Protein AF-A0A518LGB5-F1 (afdb_monomer)

Nearest PDB structures (foldseek):
  5z4g-assembly2_B  TM=4.290E-01  e=1.244E-01  Ramazzottius varieornatus
  1icn-assembly1_A  TM=3.833E-01  e=1.178E-01  Rattus norvegicus
  1dc9-assembly1_A  TM=3.904E-01  e=3.878E-01  Rattus norvegicus
  6z2c-assembly3_C  TM=3.913E-01  e=4.434E+00  Homo sapiens
  4mvl-assembly2_B  TM=3.735E-01  e=4.681E+00  Homo sapiens

pLDDT: mean 79.5, std 16.32, range [34.03, 96.88]

Solvent-accessible surface area (backbone atoms only — not comparable to full-atom values): 10951 Å² total; per-residue (Å²): 144,77,67,75,66,60,59,54,57,56,55,52,53,58,54,64,65,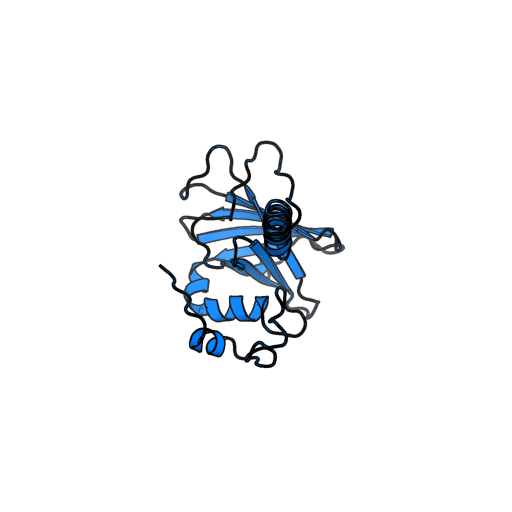59,74,61,80,71,73,80,79,77,79,65,61,92,84,41,36,76,39,82,60,44,65,95,70,67,72,34,29,40,35,39,24,16,41,82,88,64,52,77,49,25,39,32,36,43,35,57,82,54,98,51,44,32,31,41,40,39,42,43,70,84,72,56,80,67,48,72,33,53,44,47,32,28,22,71,70,80,84,56,73,84,46,66,30,39,36,40,30,54,31,86,87,73,60,30,36,37,43,31,47,31,38,60,75,80,32,37,34,40,38,40,37,37,51,67,98,53,75,58,29,30,36,49,26,26,34,78,58,29,82,83,35,60,46,53,54,50,25,62,35,42,41,73,96,78,32,78,49,68,55,56,95,84,42,95,55,66,89,50,88,61,41,69,63,50,54,80,80,43,78,81,81,84,127

Mean predicted aligned error: 9.87 Å

Foldseek 3Di:
DPPVVVVVVVVVVVVVVVPDPPDDDDDDDPQKDWDQLDAPDQQKWKWFKAAPVRHGFWIWIWGAPDPSWIKIWTGGPVPDDIDMWTKTWIDRDDDDQQDKIWIKTADPVQRKIWIWIAGNVQQKIKTWIDGPPDDIIIIIIGSVCRVVDVLVVCLQQENDPDHVDDDPPPDPCNPPNRSVVVCVPDDPPPD

Radius of gyration: 18.73 Å; Cα contacts (8 Å, |Δi|>4): 349; chains: 1; bounding box: 45×42×65 Å

Secondary structure (DSSP, 8-state):
--SHHHHHHHHHHHHHHTTS-PPPPPPPPTT-EE-TTS-S----EEEEEEETTS-EEEEEEEEEEETTEEEEEEEETTSPPPEEEEEEEEESSS--TTSEEEEEEE-TTT--EEEEEEETTTTEEEEEEE-TTS--EEEEEESTGGGG-HHHHHHHHHSSTT-SSPPPTT-TTTT---GGGHHHH------

Structure (mmCIF, N/CA/C/O backbone):
data_AF-A0A518LGB5-F1
#
_entry.id   AF-A0A518LGB5-F1
#
loop_
_atom_site.group_PDB
_atom_site.id
_atom_site.type_symbol
_atom_site.label_atom_id
_atom_site.label_alt_id
_atom_site.label_comp_id
_atom_site.label_asym_id
_atom_site.label_entity_id
_atom_site.label_seq_id
_atom_site.pdbx_PDB_ins_code
_atom_site.Cartn_x
_atom_site.Cartn_y
_atom_site.Cartn_z
_atom_site.occupancy
_atom_site.B_iso_or_equiv
_atom_site.auth_seq_id
_atom_site.auth_comp_id
_atom_site.auth_asym_id
_atom_site.auth_atom_id
_atom_site.pdbx_PDB_model_num
ATOM 1 N N . MET A 1 1 ? -10.343 26.432 -45.825 1.00 49.25 1 MET A N 1
ATOM 2 C CA . MET A 1 1 ? -10.949 26.274 -44.481 1.00 49.25 1 MET A CA 1
ATOM 3 C C . MET A 1 1 ? -10.863 24.814 -44.006 1.00 49.25 1 MET A C 1
ATOM 5 O O . MET A 1 1 ? -11.878 24.144 -43.914 1.00 49.25 1 MET A O 1
ATOM 9 N N . ARG A 1 2 ? -9.660 24.271 -43.756 1.00 52.47 2 ARG A N 1
ATOM 10 C CA . ARG A 1 2 ? -9.473 22.868 -43.298 1.00 52.47 2 ARG A CA 1
ATOM 11 C C . ARG A 1 2 ? -8.502 22.717 -42.116 1.00 52.47 2 ARG A C 1
ATOM 13 O O . ARG A 1 2 ? -8.304 21.614 -41.622 1.00 52.47 2 ARG A O 1
ATOM 20 N N . THR A 1 3 ? -7.909 23.813 -41.653 1.00 52.62 3 THR A N 1
ATOM 21 C CA . THR A 1 3 ? -6.783 23.794 -40.707 1.00 52.62 3 THR A CA 1
ATOM 22 C C . THR A 1 3 ? -7.219 23.968 -39.251 1.00 52.62 3 THR A C 1
ATOM 24 O O . THR A 1 3 ? -6.582 23.435 -38.352 1.00 52.62 3 THR A O 1
ATOM 27 N N . THR A 1 4 ? -8.348 24.634 -39.002 1.00 52.25 4 THR A N 1
ATOM 28 C CA . THR A 1 4 ? -8.839 24.949 -37.650 1.00 52.25 4 THR A CA 1
ATOM 29 C C . THR A 1 4 ? -9.472 23.765 -36.919 1.00 52.25 4 THR A C 1
ATOM 31 O O . THR A 1 4 ? -9.512 23.768 -35.697 1.00 52.25 4 THR A O 1
ATOM 34 N N . HIS A 1 5 ? -9.924 22.723 -37.623 1.00 45.66 5 HIS A N 1
ATOM 35 C CA . HIS A 1 5 ? -10.513 21.544 -36.970 1.00 45.66 5 HIS A CA 1
ATOM 36 C C . HIS A 1 5 ? -9.459 20.566 -36.431 1.00 45.66 5 HIS A C 1
ATOM 38 O O . HIS A 1 5 ? -9.725 19.871 -35.460 1.00 45.66 5 HIS A O 1
ATOM 44 N N . ARG A 1 6 ? -8.240 20.529 -36.990 1.00 46.03 6 ARG A N 1
ATOM 45 C CA . ARG A 1 6 ? -7.184 19.607 -36.522 1.00 46.03 6 ARG A CA 1
ATOM 46 C C . ARG A 1 6 ? -6.555 20.016 -35.187 1.00 46.03 6 ARG A C 1
ATOM 48 O O . ARG A 1 6 ? -6.125 19.146 -34.442 1.00 46.03 6 ARG A O 1
ATOM 55 N N . VAL A 1 7 ? -6.532 21.311 -34.869 1.00 51.06 7 VAL A N 1
ATOM 56 C CA . VAL A 1 7 ? -5.937 21.819 -33.618 1.00 51.06 7 VAL A CA 1
ATOM 57 C C . VAL A 1 7 ? -6.841 21.535 -32.411 1.00 51.06 7 VAL A C 1
ATOM 59 O O . VAL A 1 7 ? -6.348 21.227 -31.331 1.00 51.06 7 VAL A O 1
ATOM 62 N N . ILE A 1 8 ? -8.163 21.540 -32.606 1.00 50.22 8 ILE A N 1
ATOM 63 C CA . ILE A 1 8 ? -9.138 21.300 -31.530 1.00 50.22 8 ILE A CA 1
ATOM 64 C C . ILE A 1 8 ? -9.119 19.830 -31.077 1.00 50.22 8 ILE A C 1
ATOM 66 O O . ILE A 1 8 ? -9.165 19.563 -29.880 1.00 50.22 8 ILE A O 1
ATOM 70 N N . TYR A 1 9 ? -8.957 18.872 -31.998 1.00 46.16 9 TYR A N 1
ATOM 71 C CA . TYR A 1 9 ? -8.880 17.449 -31.634 1.00 46.16 9 TYR A CA 1
ATOM 72 C C . TYR A 1 9 ? -7.616 17.087 -30.840 1.00 46.16 9 TYR A C 1
ATOM 74 O O . TYR A 1 9 ? -7.687 16.239 -29.958 1.00 46.16 9 TYR A O 1
ATOM 82 N N . LEU A 1 10 ? -6.480 17.745 -31.097 1.00 47.06 10 LEU A N 1
ATOM 83 C CA . LEU A 1 10 ? -5.243 17.522 -30.336 1.00 47.06 10 LEU A CA 1
ATOM 84 C C . LEU A 1 10 ? -5.307 18.129 -28.924 1.00 47.06 10 LEU A C 1
ATOM 86 O O . LEU A 1 10 ? -4.848 17.497 -27.979 1.00 47.06 10 LEU A O 1
ATOM 90 N N . GLY A 1 11 ? -5.932 19.300 -28.757 1.00 41.94 11 GLY A N 1
ATOM 91 C CA . GLY A 1 11 ? -6.132 19.908 -27.434 1.00 41.94 11 GLY A CA 1
ATOM 92 C C . GLY A 1 11 ? -7.086 19.109 -26.537 1.00 41.94 11 GLY A C 1
ATOM 93 O O . GLY A 1 11 ? -6.818 18.934 -25.353 1.00 41.94 11 GLY A O 1
ATOM 94 N N . VAL A 1 12 ? -8.162 18.554 -27.105 1.00 47.91 12 VAL A N 1
ATOM 95 C CA . VAL A 1 12 ? -9.129 17.725 -26.361 1.00 47.91 12 VAL A CA 1
ATOM 96 C C . VAL A 1 12 ? -8.542 16.359 -25.983 1.00 47.91 12 VAL A C 1
ATOM 98 O O . VAL A 1 12 ? -8.860 15.847 -24.914 1.00 47.91 12 VAL A O 1
ATOM 101 N N . LEU A 1 13 ? -7.634 15.793 -26.788 1.00 42.25 13 LEU A N 1
ATOM 102 C CA . LEU A 1 13 ? -6.962 14.534 -26.443 1.00 42.25 13 LEU A CA 1
ATOM 103 C C . LEU A 1 13 ? -5.980 14.700 -25.270 1.00 42.25 13 LEU A C 1
ATOM 105 O O . LEU A 1 13 ? -5.893 13.817 -24.426 1.00 42.25 13 LEU A O 1
ATOM 109 N N . VAL A 1 14 ? -5.294 15.843 -25.167 1.00 48.19 14 VAL A N 1
ATOM 110 C CA . VAL A 1 14 ? -4.412 16.153 -24.024 1.00 48.19 14 VAL A CA 1
ATOM 111 C C . VAL A 1 14 ? -5.220 16.412 -22.744 1.00 48.19 14 VAL A C 1
ATOM 113 O O . VAL A 1 14 ? -4.791 16.026 -21.662 1.00 48.19 14 VAL A O 1
ATOM 116 N N . ILE A 1 15 ? -6.420 16.990 -22.858 1.00 44.97 15 ILE A N 1
ATOM 11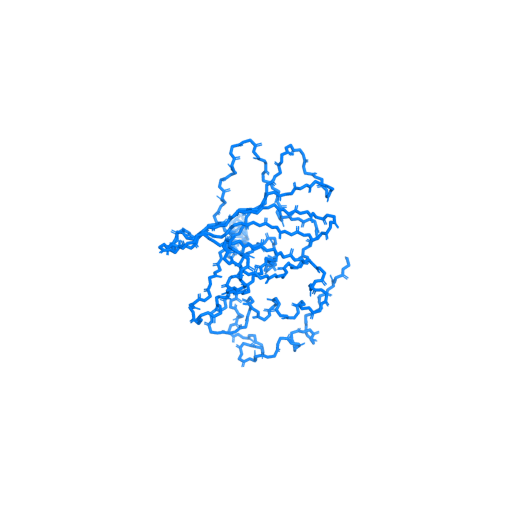7 C CA . ILE A 1 15 ? -7.298 17.264 -21.708 1.00 44.97 15 ILE A CA 1
ATOM 118 C C . ILE A 1 15 ? -8.039 16.000 -21.232 1.00 44.97 15 ILE A C 1
ATOM 120 O O . ILE A 1 15 ? -8.210 15.823 -20.032 1.00 44.97 15 ILE A O 1
ATOM 124 N N . LEU A 1 16 ? -8.415 15.075 -22.125 1.00 41.25 16 LEU A N 1
ATOM 125 C CA . LEU A 1 16 ? -9.078 13.817 -21.738 1.00 41.25 16 LEU A CA 1
ATOM 126 C C . LEU A 1 16 ? -8.129 12.779 -21.116 1.00 41.25 16 LEU A C 1
ATOM 128 O O . LEU A 1 16 ? -8.584 11.943 -20.340 1.00 41.25 16 LEU A O 1
ATOM 132 N N . VAL A 1 17 ? -6.821 12.850 -21.387 1.00 44.84 17 VAL A N 1
ATOM 133 C CA . VAL A 1 17 ? -5.810 12.081 -20.628 1.00 44.84 17 VAL A CA 1
ATOM 134 C C . VAL A 1 17 ? -5.525 12.738 -19.265 1.00 44.84 17 VAL A C 1
ATOM 136 O O . VAL A 1 17 ? -5.086 12.069 -18.336 1.00 44.84 17 VAL A O 1
ATOM 139 N N . GLY A 1 18 ? -5.849 14.026 -19.110 1.00 37.38 18 GLY A N 1
ATOM 140 C CA . GLY A 1 18 ? -5.674 14.797 -17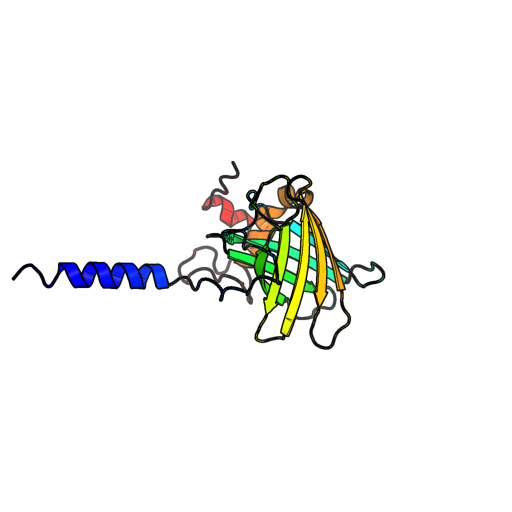.875 1.00 37.38 18 GLY A CA 1
ATOM 141 C C . GLY A 1 18 ? -6.744 14.580 -16.797 1.00 37.38 18 GLY A C 1
ATOM 142 O O . GLY A 1 18 ? -6.682 15.231 -15.759 1.00 37.38 18 GLY A O 1
ATOM 143 N N . CYS A 1 19 ? -7.716 13.686 -17.010 1.00 39.66 19 CYS A N 1
ATOM 144 C CA . CYS A 1 19 ? -8.780 13.398 -16.037 1.00 39.66 19 CYS A CA 1
ATOM 145 C C . CYS A 1 19 ? -8.491 12.223 -15.089 1.00 39.66 19 CYS A C 1
ATOM 147 O O . CYS A 1 19 ? -9.390 11.809 -14.363 1.00 39.66 19 CYS A O 1
ATOM 149 N N . ASN A 1 20 ? -7.258 11.718 -15.043 1.00 42.50 20 ASN A N 1
ATOM 150 C CA . ASN A 1 20 ? -6.782 10.932 -13.908 1.00 42.50 20 ASN A CA 1
ATOM 151 C C . ASN A 1 20 ? -5.617 11.702 -13.297 1.00 42.50 20 ASN A C 1
ATOM 153 O O . ASN A 1 20 ? -4.525 11.729 -13.859 1.00 42.50 20 ASN A O 1
ATOM 157 N N . LEU A 1 21 ? -5.901 12.400 -12.199 1.00 49.66 21 LEU A N 1
ATOM 158 C CA . LEU A 1 21 ? -4.919 13.035 -11.330 1.00 49.66 21 LEU A CA 1
ATOM 159 C C . LEU A 1 21 ? -3.829 12.007 -11.010 1.00 49.66 21 LEU A C 1
ATOM 161 O O . LEU A 1 21 ? -4.030 11.139 -10.165 1.00 49.66 21 LEU A O 1
ATOM 165 N N . PHE A 1 22 ? -2.692 12.069 -11.703 1.00 53.50 22 PHE A N 1
ATOM 166 C CA . PHE A 1 22 ? -1.502 11.395 -11.208 1.00 53.50 22 PHE A CA 1
ATOM 167 C C . PHE A 1 22 ? -1.209 12.018 -9.840 1.00 53.50 22 PHE A C 1
ATOM 169 O O . PHE A 1 22 ? -1.189 13.253 -9.759 1.00 53.50 22 PHE A O 1
ATOM 176 N N . PRO A 1 23 ? -1.048 11.219 -8.772 1.00 57.16 23 PRO A N 1
ATOM 177 C CA . PRO A 1 23 ? -0.719 11.765 -7.464 1.00 57.16 23 PRO A CA 1
ATOM 178 C C . PRO A 1 23 ? 0.517 12.657 -7.592 1.00 57.16 23 PRO A C 1
ATOM 180 O O . PRO A 1 23 ? 1.437 12.343 -8.359 1.00 57.16 23 PRO A O 1
ATOM 183 N N . THR A 1 24 ? 0.510 13.790 -6.883 1.00 63.59 24 THR A N 1
ATOM 184 C CA . THR A 1 24 ? 1.644 14.716 -6.839 1.00 63.59 24 THR A CA 1
ATOM 185 C C . THR A 1 24 ? 2.914 13.911 -6.578 1.00 63.59 24 THR A C 1
ATOM 187 O O . THR A 1 24 ? 2.932 13.095 -5.651 1.00 63.59 24 THR A O 1
ATOM 190 N N . PRO A 1 25 ? 3.959 14.043 -7.414 1.00 66.00 25 PRO A N 1
ATOM 191 C CA . PRO A 1 25 ? 5.119 13.198 -7.261 1.00 66.00 25 PRO A CA 1
ATOM 192 C C . PRO A 1 25 ? 5.823 13.500 -5.938 1.00 66.00 25 PRO A C 1
ATOM 194 O O . PRO A 1 25 ? 6.267 14.625 -5.715 1.00 66.00 25 PRO A O 1
ATOM 197 N N . ILE A 1 26 ? 5.949 12.482 -5.088 1.00 73.19 26 ILE A N 1
ATOM 198 C CA . ILE A 1 26 ? 6.761 12.556 -3.877 1.00 73.19 26 ILE A CA 1
ATOM 199 C C . ILE A 1 26 ? 8.222 12.703 -4.313 1.00 73.19 26 ILE A C 1
ATOM 201 O O . ILE A 1 26 ? 8.738 11.922 -5.116 1.00 73.19 26 ILE A O 1
ATOM 205 N N . LEU A 1 27 ? 8.910 13.723 -3.804 1.00 74.12 27 LEU A N 1
ATOM 206 C CA . LEU A 1 27 ? 10.323 13.901 -4.119 1.00 74.12 27 LEU A CA 1
ATOM 207 C C . LEU A 1 27 ? 11.137 12.717 -3.574 1.00 74.12 27 LEU A C 1
ATOM 209 O O . LEU A 1 27 ? 10.952 12.327 -2.419 1.00 74.12 27 LEU A O 1
ATOM 213 N N . PRO A 1 28 ? 12.056 12.148 -4.373 1.00 73.38 28 PRO A N 1
ATOM 214 C CA . PRO A 1 28 ? 12.863 11.036 -3.913 1.00 73.38 28 PRO A CA 1
ATOM 215 C C . PRO A 1 28 ? 13.739 11.456 -2.732 1.00 73.38 28 PRO A C 1
ATOM 217 O O . PRO A 1 28 ? 14.343 12.536 -2.769 1.00 73.38 28 PRO A O 1
ATOM 220 N N . PRO A 1 29 ? 13.885 10.593 -1.711 1.00 77.44 29 PRO A N 1
ATOM 221 C CA . PRO A 1 29 ? 14.935 10.759 -0.720 1.00 77.44 29 PRO A CA 1
ATOM 222 C C . PRO A 1 29 ? 16.300 10.895 -1.407 1.00 77.44 29 PRO A C 1
ATOM 224 O O . PRO A 1 29 ? 16.549 10.291 -2.455 1.00 77.44 29 PRO A O 1
ATOM 227 N N . ALA A 1 30 ? 17.191 11.697 -0.820 1.00 80.44 30 ALA A N 1
ATOM 228 C CA . ALA A 1 30 ? 18.488 12.000 -1.416 1.00 80.44 30 ALA A CA 1
ATOM 229 C C . ALA A 1 30 ? 19.255 10.720 -1.799 1.00 80.44 30 ALA A C 1
ATOM 231 O O . ALA A 1 30 ? 19.469 9.841 -0.966 1.00 80.44 30 ALA A O 1
ATOM 232 N N . GLY A 1 31 ? 19.687 10.640 -3.060 1.00 82.44 31 GLY A N 1
ATOM 233 C CA . GLY A 1 31 ? 20.454 9.508 -3.585 1.00 82.44 31 GLY A CA 1
ATOM 234 C C . GLY A 1 31 ? 19.623 8.337 -4.117 1.00 82.44 31 GLY A C 1
ATOM 235 O O . GLY A 1 31 ? 20.218 7.374 -4.591 1.00 82.44 31 GLY A O 1
ATOM 236 N N . LEU A 1 32 ? 18.287 8.406 -4.092 1.00 89.44 32 LEU A N 1
ATOM 237 C CA . LEU A 1 32 ? 17.431 7.361 -4.654 1.00 89.44 32 LEU A CA 1
ATOM 238 C C . LEU A 1 32 ? 16.799 7.771 -5.987 1.00 89.44 32 LEU A C 1
ATOM 240 O O . LEU A 1 32 ? 16.492 8.937 -6.230 1.00 89.44 32 LEU A O 1
ATOM 244 N N . ASN A 1 33 ? 16.562 6.777 -6.840 1.00 90.31 33 ASN A N 1
ATOM 245 C CA . ASN A 1 33 ? 15.843 6.931 -8.100 1.00 90.31 33 ASN A CA 1
ATOM 246 C C . ASN A 1 33 ? 14.408 6.435 -7.945 1.00 90.31 33 ASN A C 1
ATOM 248 O O . ASN A 1 33 ? 14.185 5.384 -7.346 1.00 90.31 33 ASN A O 1
ATOM 252 N N . ILE A 1 34 ? 13.449 7.152 -8.530 1.00 91.12 34 ILE A N 1
ATOM 253 C CA . ILE A 1 34 ? 12.055 6.697 -8.617 1.00 91.12 34 ILE A CA 1
ATOM 254 C C . ILE A 1 34 ? 11.997 5.404 -9.444 1.00 91.12 34 ILE A C 1
ATOM 256 O O . ILE A 1 34 ? 12.660 5.299 -10.477 1.00 91.12 34 ILE A O 1
ATOM 260 N N . VAL A 1 35 ? 11.178 4.446 -9.010 1.00 91.31 35 VAL A N 1
ATOM 261 C CA . VAL A 1 35 ? 10.780 3.250 -9.763 1.00 91.31 35 VAL A CA 1
ATOM 262 C C . VAL A 1 35 ? 9.407 3.528 -10.393 1.00 91.31 35 VAL A C 1
ATOM 264 O O . VAL A 1 35 ? 8.387 3.438 -9.701 1.00 91.31 35 VAL A O 1
ATOM 267 N N . PRO A 1 36 ? 9.339 3.916 -11.681 1.00 85.44 36 PRO A N 1
ATOM 268 C CA . PRO A 1 36 ? 8.082 4.327 -12.301 1.00 85.44 36 PRO A CA 1
ATOM 269 C C . PRO A 1 36 ? 7.088 3.163 -12.365 1.00 85.44 36 PRO A C 1
ATOM 271 O O . PRO A 1 36 ? 7.444 2.074 -12.806 1.00 85.44 36 PRO A O 1
ATOM 274 N N . GLY A 1 37 ? 5.843 3.395 -11.940 1.00 82.81 37 GLY A N 1
ATOM 275 C CA . GLY A 1 37 ? 4.790 2.368 -11.906 1.00 82.81 37 GLY A CA 1
ATOM 276 C C . GLY A 1 37 ? 4.897 1.362 -10.749 1.00 82.81 37 GLY A C 1
ATOM 277 O O . GLY A 1 37 ? 3.989 0.550 -10.567 1.00 82.81 37 GLY A O 1
ATOM 278 N N . GLY A 1 38 ? 5.957 1.444 -9.939 1.00 89.00 38 GLY A N 1
ATOM 279 C CA . GLY A 1 38 ? 6.171 0.592 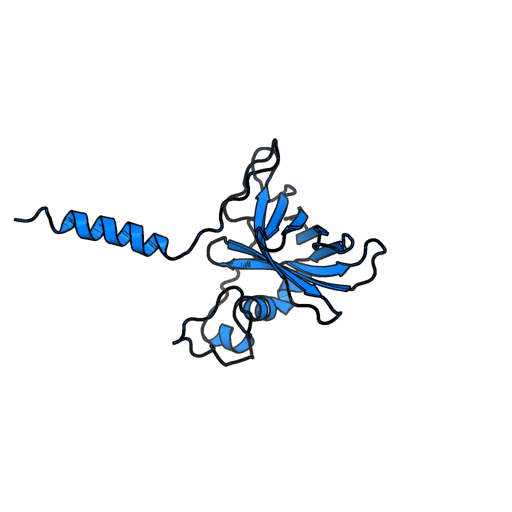-8.772 1.00 89.00 38 GLY A CA 1
ATOM 280 C C . GLY A 1 38 ? 6.829 -0.760 -9.086 1.00 89.00 38 GLY A C 1
ATOM 281 O O . GLY A 1 38 ? 7.519 -0.895 -10.098 1.00 89.00 38 GLY A O 1
ATOM 282 N N . PRO A 1 39 ? 6.699 -1.757 -8.191 1.00 90.06 39 PRO A N 1
ATOM 283 C CA . PRO A 1 39 ? 7.334 -3.060 -8.355 1.00 90.06 39 PRO A CA 1
ATOM 284 C C . PRO A 1 39 ? 6.730 -3.837 -9.532 1.00 90.06 39 PRO A C 1
ATOM 286 O O . PRO A 1 39 ? 5.543 -3.726 -9.828 1.00 90.06 39 PRO A O 1
ATOM 289 N N . ALA A 1 40 ? 7.541 -4.684 -10.170 1.00 87.69 40 ALA A N 1
ATOM 290 C CA . ALA A 1 40 ? 7.147 -5.434 -11.366 1.00 87.69 40 ALA A CA 1
ATOM 291 C C . ALA A 1 40 ? 5.949 -6.371 -11.145 1.00 87.69 40 ALA A C 1
ATOM 293 O O . ALA A 1 40 ? 5.189 -6.637 -12.069 1.00 87.69 40 ALA A O 1
ATOM 294 N N . ASN A 1 41 ? 5.787 -6.882 -9.924 1.00 86.69 41 ASN A N 1
ATOM 295 C CA . ASN A 1 41 ? 4.622 -7.664 -9.537 1.00 86.69 41 ASN A CA 1
ATOM 296 C C . ASN A 1 41 ? 3.662 -6.765 -8.756 1.00 86.69 41 ASN A C 1
ATOM 298 O O . ASN A 1 41 ? 3.990 -6.299 -7.664 1.00 86.69 41 ASN A O 1
ATOM 302 N N . THR A 1 42 ? 2.478 -6.562 -9.324 1.00 85.69 42 THR A N 1
ATOM 303 C CA . THR A 1 42 ? 1.457 -5.643 -8.819 1.00 85.69 42 THR A CA 1
ATOM 304 C C . THR A 1 42 ? 0.481 -6.282 -7.835 1.00 85.69 42 THR A C 1
ATOM 306 O O . THR A 1 42 ? -0.493 -5.637 -7.447 1.00 85.69 42 THR A O 1
ATOM 309 N N . ASN A 1 43 ? 0.700 -7.538 -7.434 1.00 86.12 43 ASN A N 1
ATOM 310 C CA . ASN A 1 43 ? -0.135 -8.167 -6.419 1.00 86.12 43 ASN A CA 1
ATOM 311 C C . ASN A 1 43 ? -0.022 -7.390 -5.097 1.00 86.12 43 ASN A C 1
ATOM 313 O O . ASN A 1 43 ? 1.082 -6.987 -4.714 1.00 86.12 43 ASN A O 1
ATOM 317 N N . PRO A 1 44 ? -1.147 -7.187 -4.392 1.00 89.25 44 PRO A N 1
ATOM 318 C CA . PRO A 1 44 ? -1.159 -6.445 -3.141 1.00 89.25 44 PRO A CA 1
ATOM 319 C C . PRO A 1 44 ? -0.365 -7.167 -2.047 1.00 89.25 44 PRO A C 1
ATOM 321 O O . PRO A 1 44 ? -0.155 -8.378 -2.088 1.00 89.25 44 PRO A O 1
ATOM 324 N N . TYR A 1 45 ? 0.054 -6.412 -1.042 1.00 92.69 45 TYR A N 1
ATOM 325 C CA . TYR A 1 45 ? 0.674 -6.910 0.177 1.00 92.69 45 TYR A CA 1
ATOM 326 C C . TYR A 1 45 ? -0.313 -6.705 1.317 1.00 92.69 45 TYR A C 1
ATOM 328 O O . TYR A 1 45 ? -0.776 -5.584 1.533 1.00 92.69 45 TYR A O 1
ATOM 336 N N . PHE A 1 46 ? -0.601 -7.767 2.060 1.00 93.69 46 PHE A N 1
ATOM 337 C CA . PHE A 1 46 ? -1.476 -7.724 3.228 1.00 93.69 46 PHE A CA 1
ATOM 338 C C . PHE A 1 46 ? -0.680 -8.030 4.484 1.00 93.69 46 PHE A C 1
ATOM 340 O O . PHE A 1 46 ? 0.249 -8.837 4.468 1.00 93.69 46 PHE A O 1
ATOM 347 N N . GLY A 1 47 ? -1.020 -7.364 5.578 1.00 93.94 47 GLY A N 1
ATOM 348 C CA . GLY A 1 47 ? -0.308 -7.526 6.830 1.00 93.94 47 GLY A CA 1
ATOM 349 C C . GLY A 1 47 ? -1.042 -6.922 8.009 1.00 93.94 47 GLY A C 1
ATOM 350 O O . GLY A 1 47 ? -2.225 -6.586 7.943 1.00 93.94 47 GLY A O 1
ATOM 351 N N . LYS A 1 48 ? -0.312 -6.785 9.113 1.00 94.69 48 LYS A N 1
ATOM 352 C CA . LYS A 1 48 ? -0.831 -6.189 10.344 1.00 94.69 48 LYS A CA 1
ATOM 353 C C . LYS A 1 48 ? -0.060 -4.931 10.682 1.00 94.69 48 LYS A C 1
ATOM 355 O O . LYS A 1 48 ? 1.172 -4.938 10.667 1.00 94.69 48 LYS A O 1
ATOM 360 N N . LEU A 1 49 ? -0.796 -3.897 11.068 1.00 95.62 49 LEU A N 1
ATOM 361 C CA . LEU A 1 49 ? -0.236 -2.784 11.809 1.00 95.62 49 LEU A CA 1
ATOM 362 C C . LEU A 1 49 ? -0.016 -3.231 13.256 1.00 95.62 49 LEU A C 1
ATOM 364 O O . LEU A 1 49 ? -0.870 -3.883 13.862 1.00 95.62 49 LEU A O 1
ATOM 368 N N . ARG A 1 50 ? 1.144 -2.905 13.811 1.00 96.00 50 ARG A N 1
ATOM 369 C CA . ARG A 1 50 ? 1.582 -3.316 15.142 1.00 96.00 50 ARG A CA 1
ATOM 370 C C . ARG A 1 50 ? 2.144 -2.129 15.909 1.00 96.00 50 ARG A C 1
ATOM 372 O O . ARG A 1 50 ? 2.771 -1.244 15.333 1.00 96.00 50 ARG A O 1
ATOM 379 N N . THR A 1 51 ? 2.010 -2.155 17.229 1.00 93.50 51 THR A N 1
ATOM 380 C CA . THR A 1 51 ? 2.799 -1.279 18.102 1.00 93.50 51 THR A CA 1
ATOM 381 C C . THR A 1 51 ? 4.297 -1.542 17.915 1.00 93.50 51 THR A C 1
ATOM 383 O O . THR A 1 51 ? 4.712 -2.591 17.414 1.00 93.50 51 THR A O 1
ATOM 386 N N . THR A 1 52 ? 5.146 -0.642 18.412 1.00 89.69 52 THR A N 1
ATOM 387 C CA . THR A 1 52 ? 6.604 -0.866 18.471 1.00 89.69 52 THR A CA 1
ATOM 388 C C . THR A 1 52 ? 7.002 -2.116 19.264 1.00 89.69 52 THR A C 1
ATOM 390 O O . THR A 1 52 ? 8.066 -2.679 19.020 1.00 89.69 52 THR A O 1
ATOM 393 N N . THR A 1 53 ? 6.138 -2.580 20.173 1.00 90.94 53 THR A N 1
ATOM 394 C CA . THR A 1 53 ? 6.300 -3.818 20.951 1.00 90.94 53 THR A CA 1
ATOM 395 C C . THR A 1 53 ? 5.755 -5.067 20.245 1.00 90.94 53 THR A C 1
ATOM 397 O O . THR A 1 53 ? 5.850 -6.163 20.791 1.00 90.94 53 THR A O 1
ATOM 400 N N . GLY A 1 54 ? 5.195 -4.929 19.038 1.00 90.56 54 GLY A N 1
ATOM 401 C CA . GLY A 1 54 ? 4.740 -6.038 18.194 1.00 90.56 54 GLY A CA 1
ATOM 402 C C . GLY A 1 54 ? 3.276 -6.451 18.376 1.00 90.56 54 GLY A C 1
ATOM 403 O O . GLY A 1 54 ? 2.836 -7.402 17.723 1.00 90.56 54 GLY A O 1
ATOM 404 N N . THR A 1 55 ? 2.508 -5.751 19.216 1.00 94.25 55 THR A N 1
ATOM 405 C CA . THR A 1 55 ? 1.079 -6.042 19.431 1.00 94.25 55 THR A CA 1
ATOM 406 C C . THR A 1 55 ? 0.270 -5.589 18.215 1.00 94.25 55 THR A C 1
ATOM 408 O O . THR A 1 55 ? 0.392 -4.421 17.854 1.00 94.25 55 THR A O 1
ATOM 411 N N . PRO A 1 56 ? -0.542 -6.452 17.575 1.00 94.81 56 PRO A N 1
ATOM 412 C CA . PRO A 1 56 ? -1.410 -6.040 16.472 1.00 94.81 56 PRO A CA 1
ATOM 413 C C . PRO A 1 56 ? -2.428 -4.984 16.915 1.00 94.81 56 PRO A C 1
ATOM 415 O O . PRO A 1 56 ? -3.092 -5.158 17.934 1.00 94.81 56 PRO A O 1
ATOM 418 N N . ILE A 1 57 ? -2.549 -3.911 16.139 1.00 95.12 57 ILE A N 1
ATOM 419 C CA . ILE A 1 57 ? -3.447 -2.771 16.396 1.00 95.12 57 ILE A CA 1
ATOM 420 C C . ILE A 1 57 ? -4.275 -2.373 15.172 1.00 95.12 57 ILE A C 1
ATOM 422 O O . ILE A 1 57 ? -5.051 -1.425 15.241 1.00 95.12 57 ILE A O 1
ATOM 426 N N . GLY A 1 58 ? -4.106 -3.069 14.052 1.00 94.38 58 GLY A N 1
ATOM 427 C CA . GLY A 1 58 ? -4.828 -2.782 12.825 1.00 94.38 58 GLY A CA 1
ATOM 428 C C . GLY A 1 58 ? -4.410 -3.690 11.683 1.00 94.38 58 GLY A C 1
ATOM 429 O O . GLY A 1 58 ? -3.504 -4.523 11.813 1.00 94.38 58 GLY A O 1
ATOM 430 N N . ASP A 1 59 ? -5.060 -3.482 10.552 1.00 93.56 59 ASP A N 1
ATOM 431 C CA . ASP A 1 59 ? -4.694 -4.079 9.280 1.00 93.56 59 ASP A CA 1
ATOM 432 C C . ASP A 1 59 ? -3.864 -3.107 8.450 1.00 93.56 59 ASP A C 1
ATOM 434 O O . ASP A 1 59 ? -4.030 -1.886 8.508 1.00 93.56 59 ASP A O 1
ATOM 438 N N . PHE A 1 60 ? -2.950 -3.684 7.681 1.00 94.38 60 PHE A N 1
ATOM 439 C CA . PHE A 1 60 ? -2.118 -2.977 6.726 1.00 94.38 60 PHE A CA 1
ATOM 440 C C . PHE A 1 60 ? -2.346 -3.577 5.344 1.00 94.38 60 PHE A C 1
ATOM 442 O O . PHE A 1 60 ? -2.312 -4.800 5.177 1.00 94.38 60 PHE A O 1
ATOM 449 N N . MET A 1 61 ? -2.508 -2.717 4.345 1.00 93.81 61 MET A N 1
ATOM 450 C CA . MET A 1 61 ? -2.514 -3.116 2.947 1.00 93.81 61 MET A CA 1
ATOM 451 C C . MET A 1 61 ? -1.682 -2.145 2.116 1.00 93.81 61 MET A C 1
ATOM 453 O O . MET A 1 61 ? -1.847 -0.935 2.223 1.00 93.81 61 MET A O 1
ATOM 457 N N . LEU A 1 62 ? -0.836 -2.680 1.242 1.00 93.81 62 LEU A N 1
ATOM 458 C CA . LEU A 1 62 ? -0.186 -1.936 0.166 1.00 93.81 62 LEU A CA 1
ATOM 459 C C . LEU A 1 62 ? -0.666 -2.525 -1.158 1.00 93.81 62 LEU A C 1
ATOM 461 O O . LEU A 1 62 ? -0.397 -3.688 -1.450 1.00 93.81 62 LEU A O 1
ATOM 465 N N . ALA A 1 63 ? -1.385 -1.743 -1.955 1.00 90.62 63 ALA A N 1
ATOM 466 C CA . ALA A 1 63 ? -2.011 -2.233 -3.176 1.00 90.62 63 ALA A CA 1
ATOM 467 C C . ALA A 1 63 ? -1.900 -1.218 -4.313 1.00 90.62 63 ALA A C 1
ATOM 469 O O . ALA A 1 63 ? -1.917 -0.005 -4.086 1.00 90.62 63 ALA A O 1
ATOM 470 N N . SER A 1 64 ? -1.837 -1.723 -5.546 1.00 85.81 64 SER A N 1
ATOM 471 C CA . SER A 1 64 ? 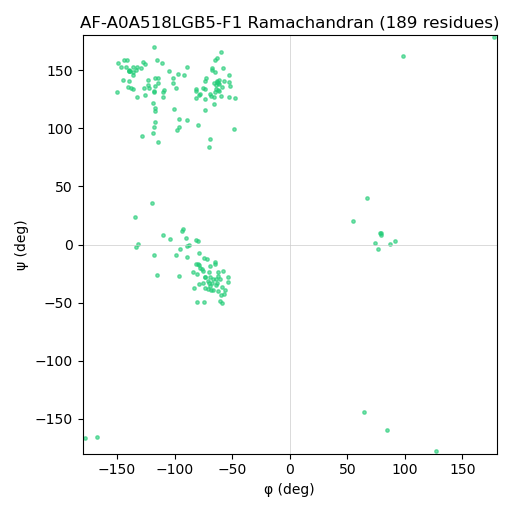-2.081 -0.885 -6.714 1.00 85.81 64 SER A CA 1
ATOM 472 C C . SER A 1 64 ? -3.583 -0.739 -6.940 1.00 85.81 64 SER A C 1
ATOM 474 O O . SER A 1 64 ? -4.319 -1.725 -6.929 1.00 85.81 64 SER A O 1
ATOM 476 N N . CYS A 1 65 ? -4.033 0.489 -7.182 1.00 73.00 65 CYS A N 1
ATOM 477 C CA . CYS A 1 65 ? -5.420 0.798 -7.533 1.00 73.00 65 CYS A CA 1
ATOM 478 C C . CYS A 1 65 ? -5.655 0.831 -9.058 1.00 73.00 65 CYS A C 1
ATOM 480 O O . CYS A 1 65 ? -6.694 1.301 -9.518 1.00 73.00 65 CYS A O 1
ATOM 482 N N . GLY A 1 66 ? -4.700 0.326 -9.850 1.00 65.00 66 GLY A N 1
ATOM 483 C CA . GLY A 1 66 ? -4.703 0.397 -11.313 1.00 65.00 66 GLY A CA 1
ATOM 484 C C . GLY A 1 66 ? -3.843 1.546 -11.852 1.00 65.00 66 GLY A C 1
ATOM 485 O O . GLY A 1 66 ? -3.464 2.461 -11.129 1.00 65.00 66 GLY A O 1
ATOM 486 N N . CYS A 1 67 ? -3.480 1.473 -13.138 1.00 64.69 67 CYS A N 1
ATOM 487 C CA . CYS A 1 67 ? -2.682 2.490 -13.848 1.00 64.69 67 CYS A CA 1
ATOM 488 C C . CYS A 1 67 ? -1.325 2.862 -13.204 1.00 64.69 67 CYS A C 1
ATOM 490 O O . CYS A 1 67 ? -0.771 3.913 -13.521 1.00 64.69 67 CYS A O 1
ATOM 492 N N . GLY A 1 68 ? -0.774 2.008 -12.335 1.00 67.88 68 GLY A N 1
ATOM 493 C CA . GLY A 1 68 ? 0.482 2.276 -11.629 1.00 67.88 68 GLY A CA 1
ATOM 494 C C . GLY A 1 68 ? 0.346 3.217 -10.429 1.00 67.88 68 GLY A C 1
ATOM 495 O O . GLY A 1 68 ? 1.370 3.592 -9.863 1.00 67.88 68 GLY A O 1
ATOM 496 N N . ASP A 1 69 ? -0.878 3.575 -10.024 1.00 82.44 69 ASP A N 1
ATOM 497 C CA . ASP A 1 69 ? -1.111 4.238 -8.743 1.00 82.44 69 ASP A CA 1
ATOM 498 C C . ASP A 1 69 ? -1.070 3.203 -7.620 1.00 82.44 69 ASP A C 1
ATOM 500 O O . ASP A 1 69 ? -1.727 2.157 -7.686 1.00 82.44 69 ASP A O 1
ATOM 504 N N . TRP A 1 70 ? -0.279 3.494 -6.599 1.00 90.25 70 TRP A N 1
ATOM 505 C CA . TRP A 1 70 ? -0.083 2.637 -5.445 1.00 90.25 70 TRP A CA 1
ATOM 506 C C . TRP A 1 70 ? -0.426 3.400 -4.194 1.00 90.25 70 TRP A C 1
ATOM 508 O O . TRP A 1 70 ? -0.047 4.557 -4.025 1.00 90.25 70 TRP A O 1
ATOM 518 N N . ARG A 1 71 ? -1.124 2.720 -3.295 1.00 91.81 71 ARG A N 1
ATOM 519 C CA . ARG A 1 71 ? -1.599 3.323 -2.063 1.00 91.81 71 ARG A CA 1
ATOM 520 C C . ARG A 1 71 ? -1.417 2.367 -0.912 1.00 91.81 71 ARG A C 1
ATOM 522 O O . ARG A 1 71 ? -1.494 1.144 -1.072 1.00 91.81 71 ARG A O 1
ATOM 529 N N . VAL A 1 72 ? -1.205 2.953 0.251 1.00 93.81 72 VAL A N 1
ATOM 530 C CA . VAL A 1 72 ? -1.369 2.247 1.510 1.00 93.81 72 VAL A CA 1
ATOM 531 C C . VAL A 1 72 ? -2.791 2.442 2.007 1.00 93.81 72 VAL A C 1
ATOM 533 O O . VAL A 1 72 ? -3.396 3.493 1.793 1.00 93.81 72 VAL A O 1
ATOM 536 N N . LEU A 1 73 ? -3.324 1.416 2.656 1.00 92.94 73 LEU A N 1
ATOM 537 C CA . LEU A 1 73 ? -4.523 1.508 3.466 1.00 92.94 73 LEU A CA 1
ATOM 538 C C . LEU A 1 73 ? -4.206 0.962 4.855 1.00 92.94 73 LEU A C 1
ATOM 540 O O . LEU A 1 73 ? -3.684 -0.149 4.995 1.00 92.94 73 LEU A O 1
ATOM 544 N N . ILE A 1 74 ? -4.541 1.751 5.868 1.00 93.31 74 ILE A N 1
ATOM 545 C CA . ILE A 1 74 ? -4.376 1.417 7.277 1.00 93.31 74 ILE A CA 1
ATOM 546 C C . ILE A 1 74 ? -5.753 1.405 7.920 1.00 93.31 74 ILE A C 1
ATOM 548 O O . ILE A 1 74 ? -6.450 2.417 7.899 1.00 93.31 74 ILE A O 1
ATOM 552 N N . GLU A 1 75 ? -6.137 0.275 8.505 1.00 92.00 75 GLU A N 1
ATOM 553 C CA . GLU A 1 75 ? -7.428 0.109 9.176 1.00 92.00 75 GLU A CA 1
ATOM 554 C C . GLU A 1 75 ? -7.202 -0.217 10.662 1.00 92.00 75 GLU A C 1
ATOM 556 O O . GLU A 1 75 ? -6.932 -1.371 11.016 1.00 92.00 75 GLU A O 1
ATOM 561 N N . PRO A 1 76 ? -7.242 0.793 11.549 1.00 91.88 76 PRO A N 1
ATOM 562 C CA . PRO A 1 76 ? -7.045 0.598 12.981 1.00 91.88 76 PRO A CA 1
ATOM 563 C C . PRO A 1 76 ? -8.143 -0.270 13.616 1.00 91.88 76 PRO A C 1
ATOM 565 O O . PRO A 1 76 ? -9.335 -0.068 13.400 1.00 91.88 76 PRO A O 1
ATOM 568 N N . SER A 1 77 ? -7.770 -1.205 14.492 1.00 92.19 77 SER A N 1
ATOM 569 C CA . SER A 1 77 ? -8.728 -2.076 15.197 1.00 92.19 77 SER A CA 1
ATOM 570 C C . SER A 1 77 ? -9.500 -1.369 16.318 1.00 92.19 77 SER A C 1
ATOM 572 O O . SER A 1 77 ? -10.452 -1.925 16.859 1.00 92.19 77 SER A O 1
ATOM 574 N N . ASN A 1 78 ? -9.088 -0.159 16.698 1.00 87.12 78 ASN A N 1
ATOM 575 C CA . ASN A 1 78 ? -9.740 0.654 17.728 1.00 87.12 78 ASN A CA 1
ATOM 576 C C . ASN A 1 78 ? -10.974 1.421 17.207 1.00 87.12 78 ASN A C 1
ATOM 578 O O . ASN A 1 78 ? -11.570 2.182 17.967 1.00 87.12 78 ASN A O 1
ATOM 582 N N . GLY A 1 79 ? -11.362 1.218 15.941 1.00 82.81 79 GLY A N 1
ATOM 583 C CA . GLY A 1 79 ? -12.524 1.861 15.325 1.00 82.81 79 GLY A CA 1
ATOM 584 C C . GLY A 1 79 ? -12.282 3.302 14.878 1.00 82.81 79 GLY A C 1
ATOM 585 O O . GLY A 1 79 ? -13.242 3.990 14.535 1.00 82.81 79 GLY A O 1
ATOM 586 N N . LEU A 1 80 ? -11.027 3.768 14.889 1.00 85.69 80 LEU A N 1
ATOM 587 C CA . LEU A 1 80 ? -10.659 5.020 14.234 1.00 85.69 80 LEU A CA 1
ATOM 588 C C . LEU A 1 80 ? -10.896 4.933 12.724 1.00 85.69 80 LEU A C 1
ATOM 590 O O . LEU A 1 80 ? -10.993 3.849 12.145 1.00 85.69 80 LEU A O 1
ATOM 594 N N . ALA A 1 81 ? -10.988 6.106 12.097 1.00 85.50 81 ALA A N 1
ATOM 595 C CA . ALA A 1 81 ? -11.120 6.204 10.656 1.00 85.50 81 ALA A CA 1
ATOM 596 C C . ALA A 1 81 ? -9.944 5.502 9.967 1.00 85.50 81 ALA A C 1
ATOM 598 O O . ALA A 1 81 ? -8.796 5.571 10.410 1.00 85.50 81 ALA A O 1
ATOM 599 N N . ARG A 1 82 ? -10.254 4.816 8.872 1.00 89.06 82 ARG A N 1
ATOM 600 C CA . ARG A 1 82 ? -9.243 4.234 8.002 1.00 89.06 82 ARG A CA 1
ATOM 601 C C . ARG A 1 82 ? -8.442 5.363 7.352 1.00 89.06 82 ARG A C 1
ATOM 603 O O . ARG A 1 82 ? -9.025 6.340 6.895 1.00 89.06 82 ARG A O 1
ATOM 610 N N . SER A 1 83 ? -7.131 5.188 7.262 1.00 89.44 83 SER A N 1
ATOM 611 C CA . SER A 1 83 ? -6.253 6.092 6.520 1.00 89.44 83 SER A CA 1
ATOM 612 C C . SER A 1 83 ? -5.882 5.489 5.168 1.00 89.44 83 SER A C 1
ATOM 614 O O . SER A 1 83 ? -5.709 4.269 5.043 1.00 89.44 83 SER A O 1
ATOM 616 N N . SER A 1 84 ? -5.774 6.333 4.139 1.00 90.44 84 SER A N 1
ATOM 617 C CA . SER A 1 84 ? -5.240 5.922 2.843 1.00 90.44 84 SER A CA 1
ATOM 618 C C . SER A 1 84 ? -4.553 7.062 2.103 1.00 90.44 84 SER A C 1
ATOM 620 O O . SER A 1 84 ? -5.134 8.124 1.891 1.00 90.44 84 SER A O 1
ATOM 622 N N . PHE A 1 85 ? -3.348 6.813 1.605 1.00 90.62 85 PHE A N 1
ATOM 623 C CA . PHE A 1 85 ? -2.568 7.827 0.896 1.00 90.62 85 PHE A CA 1
ATOM 624 C C . PHE A 1 85 ? -1.661 7.207 -0.171 1.00 90.62 85 PHE A C 1
ATOM 626 O O . PHE A 1 85 ? -1.375 6.001 -0.118 1.00 90.62 85 PHE A O 1
ATOM 633 N N . PRO A 1 86 ? -1.278 7.990 -1.198 1.00 91.19 86 PRO A N 1
ATOM 634 C CA . PRO A 1 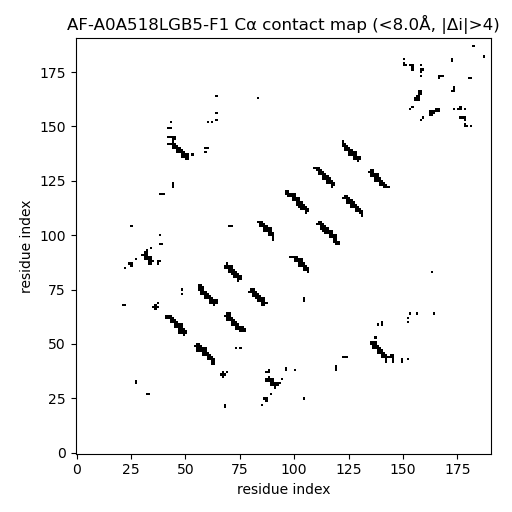86 ? -0.400 7.516 -2.256 1.00 91.19 86 PRO A CA 1
ATOM 635 C C . PRO A 1 86 ? 0.989 7.171 -1.725 1.00 91.19 86 PRO A C 1
ATOM 637 O O . PRO A 1 86 ? 1.505 7.790 -0.794 1.00 91.19 86 PRO A O 1
ATOM 640 N N . VAL A 1 87 ? 1.612 6.185 -2.362 1.00 93.56 87 VAL A N 1
ATOM 641 C CA . VAL A 1 87 ? 2.999 5.807 -2.108 1.00 93.56 87 VAL A CA 1
ATOM 642 C C . VAL A 1 87 ? 3.800 5.813 -3.399 1.00 93.56 87 VAL A C 1
ATOM 644 O O . VAL A 1 87 ? 3.282 5.616 -4.499 1.00 93.56 87 VAL A O 1
ATOM 647 N N . GLN A 1 88 ? 5.103 5.988 -3.250 1.00 93.81 88 GLN A N 1
ATOM 648 C CA . GLN A 1 88 ? 6.076 5.883 -4.316 1.00 93.81 88 GLN A CA 1
ATOM 649 C C . GLN A 1 88 ? 7.200 4.933 -3.951 1.00 93.81 88 GLN A C 1
ATOM 651 O O . GLN A 1 88 ? 7.487 4.665 -2.783 1.00 93.81 88 GLN A O 1
ATOM 656 N N . PHE A 1 89 ? 7.831 4.421 -5.000 1.00 94.56 89 PHE A N 1
ATOM 657 C CA . PHE A 1 89 ? 8.861 3.407 -4.920 1.00 94.56 89 PHE A CA 1
ATOM 658 C C . PHE A 1 89 ? 10.179 3.986 -5.382 1.00 94.56 89 PHE A C 1
ATOM 660 O O . PHE A 1 89 ? 10.244 4.699 -6.385 1.00 94.56 89 PHE A O 1
ATOM 667 N N . PHE A 1 90 ? 11.235 3.633 -4.668 1.00 94.25 90 PHE A N 1
ATOM 668 C CA . PHE A 1 90 ? 12.565 4.154 -4.890 1.00 94.25 90 PHE A CA 1
ATOM 669 C C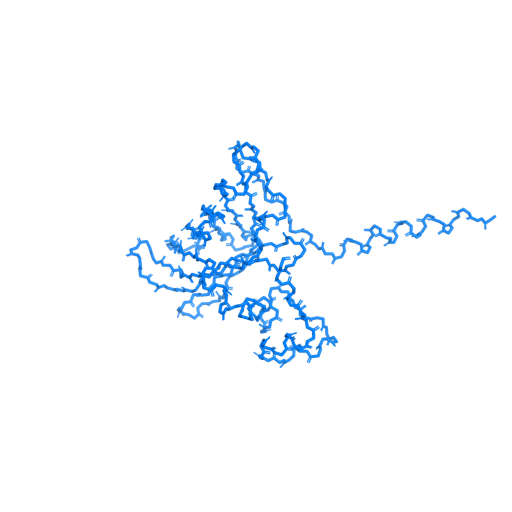 . PHE A 1 90 ? 13.594 3.028 -4.842 1.00 94.25 90 PHE A C 1
ATOM 671 O O . PHE A 1 90 ? 13.442 2.053 -4.110 1.00 94.25 90 PHE A O 1
ATOM 678 N N . THR A 1 91 ? 14.664 3.163 -5.611 1.00 93.88 91 THR A N 1
ATOM 679 C CA . THR A 1 91 ? 15.784 2.219 -5.630 1.00 93.88 91 THR A CA 1
ATOM 680 C C . THR A 1 91 ? 17.101 2.971 -5.550 1.00 93.88 91 THR A C 1
ATOM 682 O O . THR A 1 91 ? 17.216 4.102 -6.024 1.00 93.88 91 THR A O 1
ATOM 685 N N . ASP A 1 92 ? 18.114 2.309 -5.006 1.00 90.56 92 ASP A N 1
ATOM 686 C CA . ASP A 1 92 ? 19.498 2.733 -5.177 1.00 90.56 92 ASP A CA 1
ATOM 687 C C . ASP A 1 92 ? 20.022 2.236 -6.540 1.00 90.56 92 ASP A C 1
ATOM 689 O O . ASP A 1 92 ? 19.907 1.052 -6.889 1.00 90.56 92 ASP A O 1
ATOM 693 N N . GLY A 1 93 ? 20.549 3.154 -7.350 1.00 87.88 93 GLY A N 1
ATOM 694 C CA . GLY A 1 93 ? 21.046 2.870 -8.697 1.00 87.88 93 GLY A CA 1
ATOM 695 C C . GLY A 1 93 ? 19.965 2.401 -9.681 1.00 87.88 93 GLY A C 1
ATOM 696 O O . GLY A 1 93 ? 18.836 2.887 -9.671 1.00 87.88 93 GLY A O 1
ATOM 697 N N . SER A 1 94 ? 20.330 1.485 -10.585 1.00 89.12 94 SER A N 1
ATOM 698 C CA . SER A 1 94 ? 19.410 0.917 -11.580 1.00 89.12 94 SER A CA 1
ATOM 699 C C . SER A 1 94 ? 18.426 -0.071 -10.953 1.00 89.12 94 SER A C 1
ATOM 701 O O . SER A 1 94 ? 18.841 -0.964 -10.204 1.00 89.12 94 SER A O 1
ATOM 703 N N . TYR A 1 95 ? 17.150 0.068 -11.322 1.00 90.44 95 TYR A N 1
ATOM 704 C CA . TYR A 1 95 ? 16.069 -0.827 -10.916 1.00 90.44 95 TYR A CA 1
ATOM 705 C C . TYR A 1 95 ? 16.210 -2.210 -11.557 1.00 90.44 95 TYR A C 1
ATOM 707 O O . TYR A 1 95 ? 16.344 -2.336 -12.775 1.00 90.44 95 TYR A O 1
ATOM 715 N N . THR A 1 96 ? 16.130 -3.240 -10.720 1.00 90.44 96 THR A N 1
ATOM 716 C CA . THR A 1 96 ? 16.037 -4.648 -11.104 1.00 90.44 96 THR A CA 1
ATOM 717 C C . THR A 1 96 ? 15.085 -5.357 -10.134 1.00 90.44 96 THR A C 1
ATOM 719 O O . THR A 1 96 ? 14.899 -4.923 -8.996 1.00 90.44 96 THR A O 1
ATOM 722 N N . THR A 1 97 ? 14.427 -6.430 -10.576 1.00 87.50 97 THR A N 1
ATOM 723 C CA . THR A 1 97 ? 13.385 -7.122 -9.788 1.00 87.50 97 THR A CA 1
ATOM 724 C C . THR A 1 97 ? 13.927 -7.921 -8.602 1.00 87.50 97 THR A C 1
ATOM 726 O O . THR A 1 97 ? 13.157 -8.366 -7.759 1.00 87.50 97 THR A O 1
ATOM 729 N N . ASP A 1 98 ? 15.239 -8.130 -8.546 1.00 88.00 98 ASP A N 1
ATOM 730 C CA . ASP A 1 98 ? 15.960 -8.823 -7.477 1.00 88.00 98 ASP A CA 1
ATOM 731 C C . ASP A 1 98 ? 16.407 -7.898 -6.336 1.00 88.00 98 ASP A C 1
ATOM 733 O O . ASP A 1 98 ? 16.817 -8.376 -5.279 1.00 88.00 98 ASP A O 1
ATOM 737 N N . LYS A 1 99 ? 16.313 -6.577 -6.521 1.00 86.75 99 LYS A N 1
ATOM 738 C CA . LYS A 1 99 ? 16.698 -5.596 -5.507 1.00 86.75 99 LYS A CA 1
ATOM 739 C C . LYS A 1 99 ? 15.548 -5.231 -4.578 1.00 86.75 99 LYS A C 1
ATOM 741 O O . LYS A 1 99 ? 14.369 -5.237 -4.950 1.00 86.75 99 LYS A O 1
ATOM 746 N N . MET A 1 100 ? 15.948 -4.835 -3.373 1.00 91.94 100 MET A N 1
ATOM 747 C CA . MET A 1 100 ? 15.082 -4.150 -2.424 1.00 91.94 100 MET A CA 1
ATOM 748 C C . MET A 1 100 ? 14.632 -2.808 -2.995 1.00 91.94 100 MET A C 1
ATOM 750 O O . MET A 1 100 ? 15.421 -2.080 -3.599 1.00 91.94 100 MET A O 1
ATOM 754 N N . VAL A 1 101 ? 13.371 -2.479 -2.756 1.00 94.75 101 VAL A N 1
ATOM 755 C CA . VAL A 1 101 ? 12.766 -1.206 -3.134 1.00 94.75 101 VAL A CA 1
ATOM 756 C C . VAL A 1 101 ? 12.333 -0.492 -1.866 1.00 94.75 101 VAL A C 1
ATOM 758 O O . VAL A 1 101 ? 11.695 -1.087 -1.001 1.00 94.75 101 VAL A O 1
ATOM 761 N N . THR A 1 102 ? 12.669 0.782 -1.744 1.00 95.25 102 THR A N 1
ATOM 762 C CA . THR A 1 102 ? 12.157 1.634 -0.673 1.00 95.25 102 THR A CA 1
ATOM 763 C C . THR A 1 102 ? 10.768 2.118 -1.059 1.00 95.25 102 THR A C 1
ATOM 765 O O . THR A 1 102 ? 10.570 2.597 -2.172 1.00 95.25 102 THR A O 1
ATOM 768 N N . VAL A 1 103 ? 9.811 2.014 -0.146 1.00 95.50 103 VAL A N 1
ATOM 769 C CA . VAL A 1 103 ? 8.452 2.538 -0.308 1.00 95.50 103 VAL A CA 1
ATOM 770 C C . VAL A 1 103 ? 8.301 3.729 0.619 1.00 95.50 103 VAL A C 1
ATOM 772 O O . VAL A 1 103 ? 8.652 3.632 1.793 1.00 95.50 103 VAL A O 1
ATOM 775 N N . TYR A 1 104 ? 7.770 4.835 0.122 1.00 95.19 104 TYR A N 1
ATOM 776 C CA . TYR A 1 104 ? 7.443 5.982 0.957 1.00 95.19 104 TYR A CA 1
ATOM 777 C C . TYR A 1 104 ? 6.119 6.591 0.519 1.00 95.19 104 TYR A C 1
ATOM 779 O O . TYR A 1 104 ? 5.842 6.673 -0.675 1.00 95.19 104 TYR A O 1
ATOM 787 N N . GLY A 1 105 ? 5.317 7.017 1.484 1.00 93.56 105 GLY A N 1
ATOM 788 C CA . GLY A 1 105 ? 4.064 7.717 1.246 1.00 93.56 105 GLY A CA 1
ATOM 789 C C . GLY A 1 105 ? 3.802 8.723 2.345 1.00 93.56 105 GLY A C 1
ATOM 790 O O . GLY A 1 105 ? 4.248 8.531 3.478 1.00 93.56 105 GLY A O 1
ATOM 791 N N . GLU A 1 106 ? 3.064 9.762 1.997 1.00 92.19 106 GLU A N 1
ATOM 792 C CA . GLU A 1 106 ? 2.628 10.804 2.914 1.00 92.19 106 GLU A CA 1
ATOM 793 C C . GLU A 1 106 ? 1.234 11.275 2.497 1.00 92.19 106 GLU A C 1
ATOM 795 O O . GLU A 1 106 ? 0.921 11.357 1.306 1.00 92.19 106 GLU A O 1
ATOM 800 N N . ASP A 1 107 ? 0.397 11.550 3.486 1.00 90.69 107 ASP A N 1
ATOM 801 C CA . ASP A 1 107 ? -0.829 12.312 3.337 1.00 90.69 107 ASP A CA 1
ATOM 802 C C . ASP A 1 107 ? -0.545 13.769 3.714 1.00 90.69 107 ASP A C 1
ATOM 804 O O . ASP A 1 107 ? -0.354 14.091 4.886 1.00 90.69 107 ASP A O 1
ATOM 808 N N . GLU A 1 108 ? -0.515 14.654 2.719 1.00 86.88 108 GLU A N 1
ATOM 809 C CA . GLU A 1 108 ? -0.218 16.076 2.923 1.00 86.88 108 GLU A CA 1
ATOM 810 C C . GLU A 1 108 ? -1.246 16.781 3.826 1.00 86.88 108 GLU A C 1
ATOM 812 O O . GLU A 1 108 ? -0.908 17.776 4.471 1.00 86.88 108 GLU A O 1
ATOM 817 N N . GLU A 1 109 ? -2.497 16.304 3.874 1.00 87.25 109 GLU A N 1
ATOM 818 C CA . GLU A 1 109 ? -3.557 16.940 4.662 1.00 87.25 109 GLU A CA 1
ATOM 819 C C . GLU A 1 109 ? -3.460 16.556 6.137 1.00 87.25 109 GLU A C 1
ATOM 821 O O . GLU A 1 109 ? -3.489 17.423 7.015 1.00 87.25 109 GLU A O 1
ATOM 826 N N . SER A 1 110 ? -3.340 15.258 6.415 1.00 87.88 110 SER A N 1
ATOM 827 C CA . SER A 1 110 ? -3.275 14.763 7.788 1.00 87.88 110 SER A CA 1
ATOM 828 C C . SER A 1 110 ? -1.868 14.827 8.378 1.00 87.88 110 SER A C 1
ATOM 830 O O . SER A 1 110 ? -1.751 14.906 9.598 1.00 87.88 110 SER A O 1
ATOM 832 N N . GLY A 1 111 ? -0.816 14.842 7.550 1.00 89.38 111 GLY A N 1
ATOM 833 C CA . GLY A 1 111 ? 0.593 14.739 7.948 1.00 89.38 111 GLY A CA 1
ATOM 834 C C . GLY A 1 111 ? 1.037 13.310 8.275 1.00 89.38 111 GLY A C 1
ATOM 835 O O . GLY A 1 111 ? 2.110 13.103 8.848 1.00 89.38 111 GLY A O 1
ATOM 836 N N . GLU A 1 112 ? 0.199 12.316 7.982 1.00 92.44 112 GLU A N 1
ATOM 837 C CA . GLU A 1 112 ? 0.531 10.914 8.186 1.00 92.44 112 GLU A CA 1
ATOM 838 C C . GLU A 1 112 ? 1.537 10.439 7.147 1.00 92.44 112 GLU A C 1
ATOM 840 O O . GLU A 1 112 ? 1.439 10.773 5.971 1.00 92.44 112 GLU A O 1
ATOM 845 N N . ALA A 1 113 ? 2.495 9.613 7.559 1.00 94.00 113 ALA A N 1
ATOM 846 C CA . ALA A 1 113 ? 3.518 9.126 6.645 1.00 94.00 113 ALA A CA 1
ATOM 847 C C . ALA A 1 113 ? 3.877 7.666 6.893 1.00 94.00 113 ALA A C 1
ATOM 849 O O . ALA A 1 113 ? 3.712 7.125 7.989 1.00 94.00 113 ALA A O 1
ATOM 850 N N . MET A 1 114 ? 4.440 7.025 5.876 1.00 95.38 114 MET A N 1
ATOM 851 C CA . MET A 1 114 ? 5.032 5.701 5.993 1.00 95.38 114 MET A CA 1
ATOM 852 C C . MET A 1 114 ? 6.373 5.618 5.274 1.00 95.38 114 MET A C 1
ATOM 854 O O . MET A 1 114 ? 6.605 6.271 4.258 1.00 95.38 114 MET A O 1
ATOM 858 N N . SER A 1 115 ? 7.228 4.725 5.760 1.00 95.44 115 SER A N 1
ATOM 859 C CA . SER A 1 115 ? 8.452 4.322 5.073 1.00 95.44 115 SER A CA 1
ATOM 860 C C . SER A 1 115 ? 8.664 2.824 5.242 1.00 95.44 115 SER A C 1
ATOM 862 O O . SER A 1 115 ? 8.480 2.288 6.337 1.00 95.44 115 SER A O 1
ATOM 864 N N . ALA A 1 116 ? 9.024 2.137 4.163 1.00 96.50 116 ALA A N 1
ATOM 865 C CA . ALA A 1 116 ? 9.158 0.687 4.131 1.00 96.50 116 ALA A CA 1
ATOM 866 C C . ALA A 1 116 ? 10.313 0.228 3.242 1.00 96.50 116 ALA A C 1
ATOM 868 O O . ALA A 1 116 ? 10.717 0.920 2.308 1.00 96.50 116 ALA A O 1
ATOM 869 N N . ALA A 1 117 ? 10.774 -0.993 3.486 1.00 95.69 117 ALA A N 1
ATOM 870 C CA . ALA A 1 117 ? 11.593 -1.753 2.559 1.00 95.69 117 ALA A CA 1
ATOM 871 C C . ALA A 1 117 ? 10.773 -2.923 2.003 1.00 95.69 117 ALA A C 1
ATOM 873 O O . ALA A 1 117 ? 10.159 -3.677 2.759 1.00 95.69 117 ALA A O 1
ATOM 874 N N . LEU A 1 118 ? 10.788 -3.085 0.683 1.00 95.62 118 LEU A N 1
ATOM 875 C CA . LEU A 1 118 ? 10.038 -4.093 -0.053 1.00 95.62 118 LEU A CA 1
ATOM 876 C C . LEU A 1 118 ? 11.006 -5.048 -0.758 1.00 95.62 118 LEU A C 1
ATOM 878 O O . LEU A 1 118 ? 11.766 -4.651 -1.644 1.00 95.62 118 LEU A O 1
ATOM 882 N N . ASN A 1 119 ? 10.949 -6.323 -0.374 1.00 94.81 119 ASN A N 1
ATOM 883 C CA . ASN A 1 119 ? 11.612 -7.427 -1.056 1.00 94.81 119 ASN A CA 1
ATOM 884 C C . ASN A 1 119 ? 10.676 -8.003 -2.126 1.00 94.81 119 ASN A C 1
ATOM 886 O O . ASN A 1 119 ? 9.688 -8.683 -1.828 1.00 94.81 119 ASN A O 1
ATOM 890 N N . GLN A 1 120 ? 10.986 -7.728 -3.392 1.00 91.19 120 GLN A N 1
ATOM 891 C CA . GLN A 1 120 ? 10.159 -8.141 -4.526 1.00 91.19 120 GLN A CA 1
ATOM 892 C C . GLN A 1 120 ? 10.246 -9.637 -4.825 1.00 91.19 120 GLN A C 1
ATOM 894 O O . GLN A 1 120 ? 9.277 -10.193 -5.345 1.00 91.19 120 GLN A O 1
ATOM 899 N N . LEU A 1 121 ? 11.368 -10.287 -4.512 1.00 90.50 121 LEU A N 1
ATOM 900 C CA . LEU A 1 121 ? 11.545 -11.723 -4.729 1.00 90.50 121 LEU A CA 1
ATOM 901 C C . LEU A 1 121 ? 10.752 -12.513 -3.696 1.00 90.50 121 LEU A C 1
ATOM 903 O O . LEU A 1 121 ? 9.953 -13.377 -4.048 1.00 90.50 121 LEU A O 1
ATOM 907 N N . GLU A 1 122 ? 10.918 -12.157 -2.427 1.00 91.75 122 GLU A N 1
ATOM 908 C CA . GLU A 1 122 ? 10.260 -12.847 -1.316 1.00 91.75 122 GLU A CA 1
ATOM 909 C C . GLU A 1 122 ? 8.794 -12.426 -1.160 1.00 91.75 122 GLU A C 1
ATOM 911 O O . GLU A 1 122 ? 8.006 -13.127 -0.532 1.00 91.75 122 GLU A O 1
ATOM 916 N N . GLY A 1 123 ? 8.398 -11.296 -1.756 1.00 92.25 123 GLY A N 1
ATOM 917 C CA . GLY A 1 123 ? 7.054 -10.752 -1.595 1.00 92.25 123 GLY A CA 1
ATOM 918 C C . GLY A 1 123 ? 6.800 -10.284 -0.169 1.00 92.25 123 GLY A C 1
ATOM 919 O O . GLY A 1 123 ? 5.709 -10.501 0.348 1.00 92.25 123 GLY A O 1
ATOM 920 N N . LEU A 1 124 ? 7.798 -9.654 0.450 1.00 94.56 124 LEU A N 1
ATOM 921 C CA . LEU A 1 124 ? 7.743 -9.138 1.815 1.00 94.56 124 LEU A CA 1
ATOM 922 C C . LEU A 1 124 ? 7.896 -7.621 1.805 1.00 94.56 124 LEU A C 1
ATOM 924 O O . LEU A 1 124 ? 8.678 -7.080 1.026 1.00 94.56 124 LEU A O 1
ATOM 928 N N . THR A 1 125 ? 7.179 -6.934 2.683 1.00 96.00 125 THR A N 1
ATOM 929 C CA . THR A 1 125 ? 7.409 -5.518 2.962 1.00 96.00 125 THR A CA 1
ATOM 930 C C . THR A 1 125 ? 7.311 -5.268 4.455 1.00 96.00 125 THR A C 1
ATOM 932 O O . THR A 1 125 ? 6.389 -5.749 5.114 1.00 96.00 125 THR A O 1
ATOM 935 N N . THR A 1 126 ? 8.263 -4.516 4.992 1.00 96.81 126 THR A N 1
ATOM 936 C CA . THR A 1 126 ? 8.310 -4.161 6.412 1.00 96.81 126 THR A CA 1
ATOM 937 C C . THR A 1 126 ? 8.656 -2.692 6.557 1.00 96.81 126 THR A C 1
ATOM 939 O O . THR A 1 126 ? 9.382 -2.126 5.734 1.00 96.81 126 THR A O 1
ATOM 942 N N . GLY A 1 127 ? 8.108 -2.039 7.573 1.00 96.69 127 GLY A N 1
ATOM 943 C CA . GLY A 1 127 ? 8.285 -0.603 7.694 1.00 96.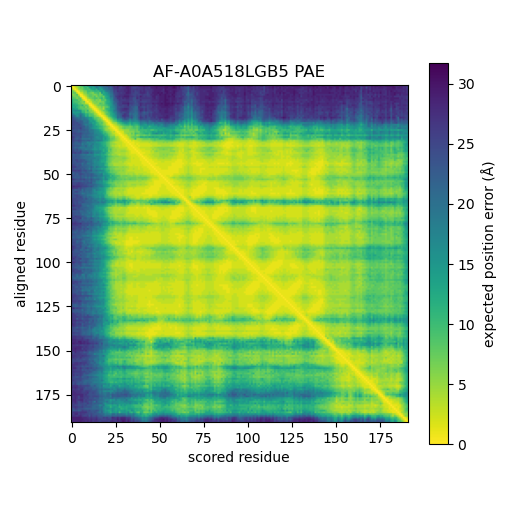69 127 GLY A CA 1
ATOM 944 C C . GLY A 1 127 ? 7.653 0.015 8.922 1.00 96.69 127 GLY A C 1
ATOM 945 O O . GLY A 1 127 ? 7.274 -0.660 9.884 1.00 96.69 127 GLY A O 1
ATOM 946 N N . VAL A 1 128 ? 7.585 1.338 8.871 1.00 96.19 128 VAL A N 1
ATOM 947 C CA . VAL A 1 128 ? 7.028 2.192 9.909 1.00 96.19 128 VAL A CA 1
ATOM 948 C C . VAL A 1 128 ? 5.911 3.047 9.339 1.00 96.19 128 VAL A C 1
ATOM 950 O O . VAL A 1 128 ? 5.997 3.540 8.214 1.00 96.19 128 VAL A O 1
ATOM 953 N N . TYR A 1 129 ? 4.874 3.226 10.142 1.00 94.88 129 TYR A N 1
ATOM 954 C CA . TYR A 1 129 ? 3.783 4.158 9.913 1.00 94.88 129 TYR A CA 1
ATOM 955 C C . TYR A 1 129 ? 3.788 5.179 11.050 1.00 94.88 129 TYR A C 1
ATOM 957 O O . TYR A 1 129 ? 3.903 4.815 12.225 1.00 94.88 129 TYR A O 1
ATOM 965 N N . GLN A 1 130 ? 3.724 6.453 10.691 1.00 93.19 130 GLN A N 1
ATOM 966 C CA . GLN A 1 130 ? 3.784 7.591 11.591 1.00 93.19 130 GLN A CA 1
ATOM 967 C C . GLN A 1 130 ? 2.438 8.328 11.548 1.00 93.19 130 GLN A C 1
ATOM 969 O O . GLN A 1 130 ? 2.282 9.249 10.747 1.00 93.19 130 GLN A O 1
ATOM 974 N N . PRO A 1 131 ? 1.468 7.927 12.387 1.00 86.75 131 PRO A N 1
ATOM 975 C CA . PRO A 1 131 ? 0.232 8.681 12.565 1.00 86.75 131 PRO A CA 1
ATOM 976 C C . PRO A 1 131 ? 0.503 10.028 13.254 1.00 86.75 131 PRO A C 1
ATOM 978 O O . PRO A 1 131 ? 1.450 10.160 14.044 1.00 86.75 131 PRO A O 1
ATOM 981 N N . VAL A 1 132 ? -0.330 11.035 12.986 1.00 82.88 132 VAL A N 1
ATOM 982 C CA . VAL A 1 132 ? -0.192 12.359 13.609 1.00 82.88 132 VAL A CA 1
ATOM 983 C C . VAL A 1 132 ? -0.742 12.361 15.027 1.00 82.88 132 VAL A C 1
ATOM 985 O O . VAL A 1 132 ? -1.864 11.946 15.288 1.00 82.88 132 VAL A O 1
ATOM 988 N N . GLY A 1 133 ? 0.072 12.844 15.968 1.00 80.25 133 GLY A N 1
ATOM 989 C CA . GLY A 1 133 ? -0.300 12.909 17.385 1.00 80.25 133 GLY A CA 1
ATOM 990 C C . GLY A 1 133 ? -0.286 11.559 18.111 1.00 80.25 133 GLY A C 1
ATOM 991 O O . GLY A 1 133 ? -0.549 11.520 19.312 1.00 80.25 133 GLY A O 1
ATOM 992 N N . GLU A 1 134 ? 0.075 10.475 17.425 1.00 82.38 134 GLU A N 1
ATOM 993 C CA . GLU A 1 134 ? 0.154 9.127 17.980 1.00 82.38 134 GLU A CA 1
ATOM 994 C C . GLU A 1 134 ? 1.580 8.554 17.918 1.00 82.38 134 GLU A C 1
ATOM 996 O O . GLU A 1 134 ? 2.506 9.114 17.323 1.00 82.38 134 GLU A O 1
ATOM 1001 N N . MET A 1 135 ? 1.785 7.421 18.595 1.00 86.06 135 MET A N 1
ATOM 1002 C CA . MET A 1 135 ? 3.068 6.728 18.568 1.00 86.06 135 MET A CA 1
ATOM 1003 C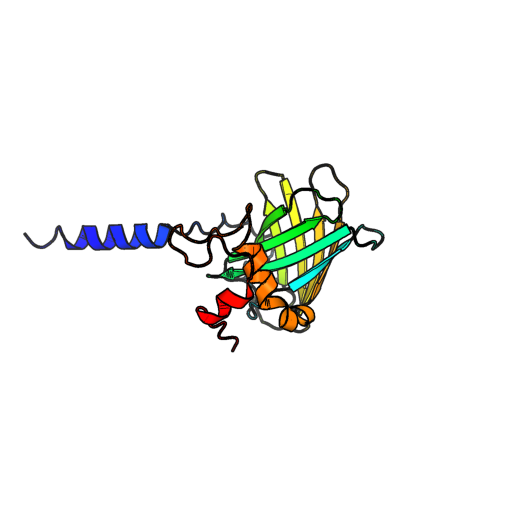 C . MET A 1 135 ? 3.298 6.050 17.218 1.00 86.06 135 MET A C 1
ATOM 1005 O O . MET A 1 135 ? 2.392 5.460 16.630 1.00 86.06 135 MET A O 1
ATOM 1009 N N . GLN A 1 136 ? 4.558 6.067 16.779 1.00 92.31 136 GLN A N 1
ATOM 1010 C CA . GLN A 1 136 ? 4.993 5.316 15.610 1.00 92.31 136 GLN A CA 1
ATOM 1011 C C . GLN A 1 136 ? 4.582 3.845 15.729 1.00 92.31 136 GLN A C 1
ATOM 1013 O O . GLN A 1 136 ? 4.771 3.208 16.768 1.00 92.31 136 GLN A O 1
ATOM 1018 N N . SER A 1 137 ? 4.074 3.301 14.635 1.00 94.25 137 SER A N 1
ATOM 1019 C CA . SER A 1 137 ? 3.687 1.904 14.508 1.00 94.25 137 SER A CA 1
ATOM 1020 C C . SER A 1 137 ? 4.567 1.203 13.478 1.00 94.25 137 SER A C 1
ATOM 1022 O O . SER A 1 137 ? 5.205 1.838 12.638 1.00 94.25 137 SER A O 1
ATOM 1024 N N . ARG A 1 138 ? 4.638 -0.122 13.560 1.00 96.88 138 ARG A N 1
ATOM 1025 C CA . ARG A 1 138 ? 5.355 -0.979 12.611 1.00 96.88 138 ARG A CA 1
ATOM 1026 C C . ARG A 1 138 ? 4.368 -1.803 11.811 1.00 96.88 138 ARG A C 1
ATOM 1028 O O . ARG A 1 138 ? 3.270 -2.081 12.284 1.00 96.88 138 ARG A O 1
ATOM 1035 N N . PHE A 1 139 ? 4.772 -2.242 10.635 1.00 95.81 139 PHE A N 1
ATOM 1036 C CA . PHE A 1 139 ? 4.013 -3.224 9.879 1.00 95.81 139 PHE A CA 1
ATOM 1037 C C . PHE A 1 139 ? 4.943 -4.230 9.221 1.00 95.81 139 PHE A C 1
ATOM 1039 O O . PHE A 1 139 ? 6.069 -3.903 8.843 1.00 95.81 139 PHE A O 1
ATOM 1046 N N . ASP A 1 140 ? 4.409 -5.433 9.055 1.00 94.38 140 ASP A N 1
ATOM 1047 C CA . ASP A 1 140 ? 4.981 -6.502 8.253 1.00 94.38 140 ASP A CA 1
ATOM 1048 C C . ASP A 1 140 ? 3.850 -7.051 7.384 1.00 94.38 140 ASP A C 1
ATOM 1050 O O . ASP A 1 140 ? 2.775 -7.384 7.898 1.00 94.38 140 ASP A O 1
ATOM 1054 N N . ALA A 1 141 ? 4.075 -7.109 6.077 1.00 94.88 141 ALA A N 1
ATOM 1055 C CA . ALA A 1 141 ? 3.078 -7.532 5.108 1.00 94.88 141 ALA A CA 1
ATOM 1056 C C . ALA A 1 141 ? 3.685 -8.422 4.026 1.00 94.88 141 ALA A C 1
ATOM 1058 O O . ALA A 1 141 ? 4.857 -8.288 3.660 1.00 94.88 141 ALA A O 1
ATOM 1059 N N . THR A 1 142 ? 2.875 -9.343 3.511 1.00 93.56 142 THR A N 1
ATOM 1060 C CA . THR A 1 142 ? 3.300 -10.348 2.541 1.00 93.56 142 THR A CA 1
ATOM 1061 C C . THR A 1 142 ? 2.371 -10.382 1.333 1.00 93.56 142 THR A C 1
ATOM 1063 O O . THR A 1 142 ? 1.175 -10.102 1.430 1.00 93.56 142 THR A O 1
ATOM 1066 N N . ARG A 1 143 ? 2.910 -10.779 0.178 1.00 88.25 143 ARG A N 1
ATOM 1067 C CA . ARG A 1 143 ? 2.097 -11.175 -0.981 1.00 88.25 143 ARG A CA 1
ATOM 1068 C C . ARG A 1 143 ? 1.557 -12.594 -0.858 1.00 88.25 143 ARG A C 1
ATOM 1070 O O . ARG A 1 143 ? 0.658 -12.942 -1.612 1.00 88.25 143 ARG A O 1
ATOM 1077 N N . GLY A 1 144 ? 2.090 -13.435 0.029 1.00 76.06 144 GLY A N 1
ATOM 1078 C CA . GLY A 1 144 ? 1.581 -14.801 0.204 1.00 76.06 144 GLY A CA 1
ATOM 1079 C C . GLY A 1 144 ? 0.089 -14.799 0.541 1.00 76.06 144 GLY A C 1
ATOM 1080 O O . GLY A 1 144 ? -0.683 -15.570 -0.027 1.00 76.06 144 GLY A O 1
ATOM 1081 N N . ASP A 1 145 ? -0.315 -13.832 1.359 1.00 72.31 145 ASP A N 1
ATOM 1082 C CA . ASP A 1 145 ? -1.703 -13.614 1.764 1.00 72.31 145 ASP A CA 1
ATOM 1083 C C . ASP A 1 145 ? -2.585 -13.097 0.608 1.00 72.31 145 ASP A C 1
ATOM 1085 O O . ASP A 1 145 ? -3.790 -13.348 0.566 1.00 72.31 145 ASP A O 1
ATOM 1089 N N . SER A 1 146 ? -1.977 -12.466 -0.405 1.00 65.06 146 SER A N 1
ATOM 1090 C CA . SER A 1 146 ? -2.688 -11.865 -1.539 1.00 65.06 146 SER A CA 1
ATOM 1091 C C . SER A 1 146 ? -3.394 -12.862 -2.443 1.00 65.06 146 SER A C 1
ATOM 1093 O O . SER A 1 146 ? -4.439 -12.525 -2.992 1.00 65.06 146 SER A O 1
ATOM 1095 N N . HIS A 1 147 ? -2.890 -14.096 -2.564 1.00 61.03 147 HIS A N 1
ATOM 1096 C CA . HIS A 1 147 ? -3.527 -15.124 -3.392 1.00 61.03 147 HIS A CA 1
ATOM 1097 C C . HIS A 1 147 ? -4.932 -15.491 -2.896 1.00 61.03 147 HIS A C 1
ATOM 1099 O O . HIS A 1 147 ? -5.759 -15.942 -3.683 1.00 61.03 147 HIS A O 1
ATOM 1105 N N . ASN A 1 148 ? -5.219 -15.256 -1.613 1.00 61.78 148 ASN A N 1
ATOM 1106 C CA . ASN A 1 148 ? -6.516 -15.545 -1.008 1.00 61.78 148 ASN A CA 1
ATOM 1107 C C . ASN A 1 148 ? -7.418 -14.304 -0.902 1.00 61.78 148 ASN A C 1
ATOM 1109 O O . ASN A 1 148 ? -8.588 -14.435 -0.550 1.00 61.78 148 ASN A O 1
ATOM 1113 N N . GLN A 1 149 ? -6.892 -13.105 -1.183 1.00 68.25 149 GLN A N 1
ATOM 1114 C CA . GLN A 1 149 ? -7.539 -11.825 -0.875 1.00 68.25 149 GLN A CA 1
ATOM 1115 C C . GLN A 1 149 ? -7.533 -10.773 -2.012 1.00 68.25 149 GLN A C 1
ATOM 1117 O O . GLN A 1 149 ? -7.704 -9.589 -1.715 1.00 68.25 149 GLN A O 1
ATOM 1122 N N . PRO A 1 150 ? -7.418 -11.105 -3.319 1.00 67.19 150 PRO A N 1
ATOM 1123 C CA . PRO A 1 150 ? -7.411 -10.063 -4.357 1.00 67.19 150 PRO A CA 1
ATOM 1124 C C . PRO A 1 150 ? -8.754 -9.313 -4.403 1.00 67.19 150 PRO A C 1
ATOM 1126 O O . PRO A 1 150 ? -8.817 -8.100 -4.582 1.00 67.19 150 PRO A O 1
ATOM 1129 N N . VAL A 1 151 ? -9.829 -10.053 -4.139 1.00 74.44 151 VAL A N 1
ATOM 1130 C CA . VAL A 1 151 ? -11.193 -9.569 -3.951 1.00 74.44 151 VAL A CA 1
ATOM 1131 C C . VAL A 1 151 ? -11.268 -8.530 -2.826 1.00 74.44 151 VAL A C 1
ATOM 1133 O O . VAL A 1 151 ? -11.937 -7.508 -2.963 1.00 74.44 151 VAL A O 1
ATOM 1136 N N . GLU A 1 152 ? -10.574 -8.780 -1.716 1.00 76.69 152 GLU A N 1
ATOM 1137 C CA . GLU A 1 152 ? -10.574 -7.901 -0.548 1.00 76.69 152 GLU A CA 1
ATOM 1138 C C . GLU A 1 152 ? -9.870 -6.575 -0.851 1.00 76.69 152 GLU A C 1
ATOM 1140 O O . GLU A 1 152 ? -10.390 -5.526 -0.479 1.00 76.69 152 GLU A O 1
ATOM 1145 N N . ALA A 1 153 ? -8.762 -6.596 -1.604 1.00 77.12 153 ALA A N 1
ATOM 1146 C CA . ALA A 1 153 ? -8.107 -5.370 -2.067 1.00 77.12 153 ALA A CA 1
ATOM 1147 C C . ALA A 1 153 ? -9.040 -4.522 -2.942 1.00 77.12 153 ALA A C 1
ATOM 1149 O O . ALA A 1 153 ? -9.213 -3.330 -2.685 1.00 77.12 153 ALA A O 1
ATOM 1150 N N . CYS A 1 154 ? -9.699 -5.135 -3.933 1.00 78.25 154 CYS A N 1
ATOM 1151 C CA . CYS A 1 154 ? -10.662 -4.425 -4.777 1.00 78.25 154 CYS A CA 1
ATOM 1152 C C . CYS A 1 154 ? -11.818 -3.846 -3.951 1.00 78.25 154 CYS A C 1
ATOM 1154 O O . CYS A 1 154 ? -12.197 -2.695 -4.157 1.00 78.25 154 CYS A O 1
ATOM 1156 N N . GLY A 1 155 ? -12.351 -4.621 -3.002 1.00 78.62 155 GLY A N 1
ATOM 1157 C CA . GLY A 1 155 ? -13.390 -4.166 -2.083 1.00 78.62 155 GLY A CA 1
ATOM 1158 C C . GLY A 1 155 ? -12.937 -2.964 -1.259 1.00 78.62 155 GLY A C 1
ATOM 1159 O O . GLY A 1 155 ? -13.605 -1.939 -1.272 1.00 78.62 155 GLY A O 1
ATOM 1160 N N . LYS A 1 156 ? -11.766 -3.043 -0.621 1.00 79.06 156 LYS A N 1
ATOM 1161 C CA . LYS A 1 156 ? -11.223 -1.964 0.216 1.00 79.06 156 LYS A CA 1
ATOM 1162 C C . LYS A 1 156 ? -10.945 -0.679 -0.577 1.00 79.06 156 LYS A C 1
ATOM 1164 O O . LYS A 1 156 ? -11.143 0.408 -0.038 1.00 79.06 156 LYS A O 1
ATOM 1169 N N . CYS A 1 157 ? -10.552 -0.776 -1.847 1.00 77.94 157 CYS A N 1
ATOM 1170 C CA . CYS A 1 157 ? -10.307 0.402 -2.685 1.00 77.94 157 CYS A CA 1
ATOM 1171 C C . CYS A 1 157 ? -11.580 0.992 -3.319 1.00 77.94 157 CYS A C 1
ATOM 1173 O O . CYS A 1 157 ? -11.685 2.214 -3.427 1.00 77.94 157 CYS A O 1
ATOM 1175 N N . HIS A 1 158 ? -12.541 0.159 -3.736 1.00 77.44 158 HIS A N 1
ATOM 1176 C CA . HIS A 1 158 ? -13.649 0.577 -4.612 1.00 77.44 158 HIS A CA 1
ATOM 1177 C C . HIS A 1 158 ? -15.054 0.440 -4.016 1.00 77.44 158 HIS A C 1
ATOM 1179 O O . HIS A 1 158 ? -16.014 0.897 -4.638 1.00 77.44 158 HIS A O 1
ATOM 1185 N N . ILE A 1 159 ? -15.214 -0.201 -2.858 1.00 72.44 159 ILE A N 1
ATOM 1186 C CA . ILE A 1 159 ? -16.520 -0.496 -2.255 1.00 72.44 159 ILE A CA 1
ATOM 1187 C C . ILE A 1 159 ? -16.567 0.031 -0.813 1.00 72.44 159 ILE A C 1
ATOM 1189 O O . ILE A 1 159 ? -15.638 -0.171 -0.038 1.00 72.44 159 ILE A O 1
ATOM 1193 N N . GLY A 1 160 ? -17.663 0.700 -0.448 1.00 72.12 160 GLY A N 1
ATOM 1194 C CA . GLY A 1 160 ? -17.883 1.287 0.880 1.00 72.12 160 GLY A CA 1
ATOM 1195 C C . GLY A 1 160 ? -18.270 2.765 0.812 1.00 72.12 160 GLY A C 1
ATOM 1196 O O . GLY A 1 160 ? -18.408 3.320 -0.274 1.00 72.12 160 GLY A O 1
ATOM 1197 N N . ASP A 1 161 ? -18.451 3.399 1.970 1.00 66.19 161 ASP A N 1
ATOM 1198 C CA . ASP A 1 161 ? -18.796 4.830 2.049 1.00 66.19 161 ASP A CA 1
ATOM 1199 C C . ASP A 1 161 ? -17.570 5.750 1.905 1.00 66.19 161 ASP A C 1
ATOM 1201 O O . ASP A 1 161 ? -17.710 6.929 1.596 1.00 66.19 161 ASP A O 1
ATOM 1205 N N . ASP A 1 162 ? -16.367 5.196 2.069 1.00 71.62 162 ASP A N 1
ATOM 1206 C CA . ASP A 1 162 ? -15.090 5.921 2.066 1.00 71.62 162 ASP A CA 1
ATOM 1207 C C . ASP A 1 162 ? -14.155 5.424 0.943 1.00 71.62 162 ASP A C 1
ATOM 1209 O O . ASP A 1 162 ? -12.960 5.249 1.103 1.00 71.62 162 ASP A O 1
ATOM 1213 N N . THR A 1 163 ? -14.669 5.053 -0.224 1.00 74.88 163 THR A N 1
ATOM 1214 C CA . THR A 1 163 ? -13.824 4.426 -1.261 1.00 74.88 163 THR A CA 1
ATOM 1215 C C . THR A 1 163 ? -12.655 5.311 -1.687 1.00 74.88 163 THR A C 1
ATOM 1217 O O . THR A 1 163 ? -12.855 6.474 -2.030 1.00 74.88 163 THR A O 1
ATOM 1220 N N . VAL A 1 164 ? -11.470 4.713 -1.803 1.00 75.38 164 VAL A N 1
ATOM 1221 C CA . VAL A 1 164 ? -10.285 5.378 -2.358 1.00 75.38 164 VAL A CA 1
ATOM 1222 C C . VAL A 1 164 ? -10.515 5.774 -3.819 1.00 75.38 164 VAL A C 1
ATOM 1224 O O . VAL A 1 164 ? -10.154 6.866 -4.248 1.00 75.38 164 VAL A O 1
ATOM 1227 N N . TYR A 1 165 ? -11.166 4.887 -4.572 1.00 75.50 165 TYR A N 1
ATOM 1228 C CA . TYR A 1 165 ? -11.553 5.105 -5.959 1.00 75.50 165 TYR A CA 1
ATOM 1229 C C . TYR A 1 165 ? -13.039 4.800 -6.135 1.00 75.50 165 TYR A C 1
ATOM 1231 O O . TYR A 1 165 ? -13.400 3.640 -6.377 1.00 75.50 165 TYR A O 1
ATOM 1239 N N . PRO A 1 166 ? -13.912 5.818 -6.021 1.00 75.50 166 PRO A N 1
ATOM 1240 C CA . PRO A 1 166 ? -15.345 5.611 -6.115 1.00 75.50 166 PRO A CA 1
ATOM 1241 C C . PRO A 1 166 ? -15.728 5.068 -7.484 1.00 75.50 166 PRO A C 1
ATOM 1243 O O . PRO A 1 166 ? -15.327 5.582 -8.531 1.00 75.50 166 PRO A O 1
ATOM 1246 N N . LEU A 1 167 ? -16.563 4.032 -7.468 1.00 76.25 167 LEU A N 1
ATOM 1247 C CA . LEU A 1 167 ? -17.161 3.502 -8.682 1.00 76.25 167 LEU A CA 1
ATOM 1248 C C . LEU A 1 167 ? -18.027 4.586 -9.348 1.00 76.25 167 LEU A C 1
ATOM 1250 O O . LEU A 1 167 ? -18.739 5.328 -8.655 1.00 76.25 167 LEU A O 1
ATOM 1254 N N . PRO A 1 168 ? -18.023 4.678 -10.693 1.00 77.75 168 PRO A N 1
ATOM 1255 C CA . PRO A 1 168 ? -18.819 5.679 -11.383 1.00 77.75 168 PRO A CA 1
ATOM 1256 C C . PRO A 1 168 ? -20.306 5.527 -11.026 1.00 77.75 168 PRO A C 1
ATOM 1258 O O . PRO A 1 168 ? -20.764 4.417 -10.743 1.00 77.75 168 PRO A O 1
ATOM 1261 N N . PRO A 1 169 ? -21.107 6.610 -11.063 1.00 78.50 169 PRO A N 1
ATOM 1262 C CA . PRO A 1 169 ? -22.519 6.564 -10.677 1.00 78.50 169 PRO A CA 1
ATOM 1263 C C . PRO A 1 169 ? -23.352 5.497 -11.394 1.00 78.50 169 PRO A C 1
ATOM 1265 O O . PRO A 1 169 ? -24.330 5.013 -10.835 1.00 78.50 169 PRO A O 1
ATOM 1268 N N . THR A 1 170 ? -22.957 5.126 -12.610 1.00 81.38 170 THR A N 1
ATOM 1269 C CA . THR A 1 170 ? -23.614 4.124 -13.455 1.00 81.38 170 THR A CA 1
ATOM 1270 C C . THR A 1 170 ? -23.096 2.699 -13.239 1.00 81.38 170 THR A C 1
ATOM 1272 O O . THR A 1 170 ? -23.586 1.775 -13.886 1.00 81.38 170 THR A O 1
ATOM 1275 N N . HIS A 1 171 ? -22.113 2.490 -12.358 1.00 79.12 171 HIS A N 1
ATOM 1276 C CA . HIS A 1 171 ? -21.528 1.175 -12.133 1.00 79.12 171 HIS A CA 1
ATOM 1277 C C . HIS A 1 171 ? -22.536 0.234 -11.448 1.00 79.12 171 HIS A C 1
ATOM 1279 O O . HIS A 1 171 ? -23.046 0.564 -10.373 1.00 79.12 171 HIS A O 1
ATOM 1285 N N . PRO A 1 172 ? -22.786 -0.976 -11.986 1.00 73.88 172 PRO A N 1
ATOM 1286 C CA . PRO A 1 172 ? -23.818 -1.888 -11.474 1.00 73.88 172 PRO A CA 1
ATOM 1287 C C . PRO A 1 172 ? -23.544 -2.409 -10.053 1.00 73.88 172 PRO A C 1
ATOM 1289 O O . PRO A 1 172 ? -24.436 -2.962 -9.412 1.00 73.88 172 PRO A O 1
ATOM 1292 N N . GLN A 1 173 ? -22.312 -2.247 -9.562 1.00 72.38 173 GLN A N 1
ATOM 1293 C CA . GLN A 1 173 ? -21.886 -2.663 -8.222 1.00 72.38 173 GLN A CA 1
ATOM 1294 C C . GLN A 1 173 ? -21.757 -1.500 -7.229 1.00 72.38 173 GLN A C 1
ATOM 1296 O O . GLN A 1 173 ? -21.340 -1.732 -6.105 1.00 72.38 173 GLN A O 1
ATOM 1301 N N . LYS A 1 174 ? -22.123 -0.263 -7.599 1.00 66.94 174 LYS A N 1
ATOM 1302 C CA . LYS A 1 174 ? -21.935 0.922 -6.739 1.00 66.94 174 LYS A CA 1
ATOM 1303 C C . LYS A 1 174 ? -22.540 0.778 -5.332 1.00 66.94 174 LYS A C 1
ATOM 1305 O O . LYS A 1 174 ? -22.000 1.322 -4.382 1.00 66.94 174 LYS A O 1
ATOM 1310 N N . TYR A 1 175 ? -23.643 0.040 -5.207 1.00 64.88 175 TYR A N 1
ATOM 1311 C CA . TYR A 1 175 ? -24.346 -0.189 -3.936 1.00 64.88 175 TYR A CA 1
ATOM 1312 C C . TYR A 1 175 ? -24.223 -1.627 -3.423 1.00 64.88 175 TYR A C 1
ATOM 1314 O O . TYR A 1 175 ? -24.938 -2.024 -2.505 1.00 64.88 175 TYR A O 1
ATOM 1322 N N . LYS A 1 176 ? -23.382 -2.449 -4.056 1.00 64.25 176 LYS A N 1
ATOM 1323 C CA . LYS A 1 176 ? -23.205 -3.851 -3.682 1.00 64.25 176 LYS A CA 1
ATOM 1324 C C . LYS A 1 176 ? -21.952 -3.982 -2.826 1.00 64.25 176 LYS A C 1
ATOM 1326 O O . LYS A 1 176 ? -20.908 -3.444 -3.161 1.00 64.25 176 LYS A O 1
ATOM 1331 N N . THR A 1 177 ? -22.068 -4.729 -1.735 1.00 64.50 177 THR A N 1
ATOM 1332 C CA . THR A 1 177 ? -20.999 -4.928 -0.744 1.00 64.50 177 THR A CA 1
ATOM 1333 C C . THR A 1 177 ? -20.192 -6.202 -0.973 1.00 64.50 177 THR A C 1
ATOM 1335 O O . THR A 1 177 ? -19.243 -6.449 -0.238 1.00 64.50 177 THR A O 1
ATOM 1338 N N . ASN A 1 178 ? -20.560 -7.030 -1.962 1.00 71.00 178 ASN A N 1
ATOM 1339 C CA . ASN A 1 178 ? -19.868 -8.285 -2.247 1.00 71.00 178 ASN A CA 1
ATOM 1340 C C . ASN A 1 178 ? -18.831 -8.101 -3.371 1.00 71.00 178 ASN A C 1
ATOM 1342 O O . ASN A 1 178 ? -19.204 -8.136 -4.548 1.00 71.00 178 ASN A O 1
ATOM 1346 N N . PRO A 1 179 ? -17.537 -7.973 -3.038 1.00 69.62 179 PRO A N 1
ATOM 1347 C CA . PRO A 1 179 ? -16.476 -7.810 -4.028 1.00 69.62 179 PRO A CA 1
ATOM 1348 C C . PRO A 1 179 ? -16.285 -9.026 -4.953 1.00 69.62 179 PRO A C 1
ATOM 1350 O O . PRO A 1 179 ? -15.704 -8.878 -6.023 1.00 69.62 179 PRO A O 1
ATOM 1353 N N . ASN A 1 180 ? -16.796 -10.221 -4.622 1.00 73.06 180 ASN A N 1
ATOM 1354 C CA . ASN A 1 180 ? -16.685 -11.382 -5.524 1.00 73.06 180 ASN A CA 1
ATOM 1355 C C . ASN A 1 180 ? -17.440 -11.174 -6.845 1.00 73.06 180 ASN A C 1
ATOM 1357 O O . ASN A 1 180 ? -17.030 -11.682 -7.884 1.00 73.06 180 ASN A O 1
ATOM 1361 N N . VAL A 1 181 ? -18.513 -10.380 -6.816 1.00 74.75 181 VAL A N 1
ATOM 1362 C CA . VAL A 1 181 ? -19.334 -10.073 -7.996 1.00 74.75 181 VAL A CA 1
ATOM 1363 C C . VAL A 1 181 ? -18.566 -9.183 -8.983 1.00 74.75 181 VAL A C 1
ATOM 1365 O O . VAL A 1 181 ? -18.899 -9.131 -10.164 1.00 74.75 181 VAL A O 1
ATOM 1368 N N . CYS A 1 182 ? -17.495 -8.510 -8.541 1.00 74.81 182 CYS A N 1
ATOM 1369 C CA . CYS A 1 182 ? -16.611 -7.773 -9.440 1.00 74.81 182 CYS A CA 1
ATOM 1370 C C . CYS A 1 182 ? -16.001 -8.703 -10.497 1.00 74.81 182 CYS A C 1
ATOM 1372 O O . CYS A 1 182 ? -15.906 -8.312 -11.658 1.00 74.81 182 CYS A O 1
ATOM 1374 N N . PHE A 1 183 ? -15.671 -9.946 -10.139 1.00 75.06 183 PHE A N 1
ATOM 1375 C CA . PHE A 1 183 ? -15.002 -10.890 -11.040 1.00 75.06 183 PHE A CA 1
ATOM 1376 C C . PHE A 1 183 ? -15.930 -11.564 -12.053 1.00 75.06 183 PHE A C 1
ATOM 1378 O O . PHE A 1 183 ? -15.452 -12.205 -12.984 1.00 75.06 183 PHE A O 1
ATOM 1385 N N . GLU A 1 184 ? -17.245 -11.370 -11.935 1.00 77.25 184 GLU A N 1
ATOM 1386 C CA . GLU A 1 184 ? -18.199 -11.763 -12.981 1.00 77.25 184 GLU A CA 1
ATOM 1387 C C . GLU A 1 184 ? -18.057 -10.884 -14.235 1.00 77.25 184 GLU A C 1
ATOM 1389 O O . GLU A 1 184 ? -18.330 -11.336 -15.345 1.00 77.25 184 GLU A O 1
ATOM 1394 N N . CYS A 1 185 ? -17.609 -9.634 -14.059 1.00 70.50 185 CYS A N 1
ATOM 1395 C CA . CYS A 1 185 ? -17.463 -8.648 -15.134 1.00 70.50 185 CYS A CA 1
ATOM 1396 C C . CYS A 1 185 ? -16.005 -8.231 -15.387 1.00 70.50 185 CYS A C 1
ATOM 1398 O O . CYS A 1 185 ? -15.679 -7.801 -16.493 1.00 70.50 185 CYS A O 1
ATOM 1400 N N . HIS A 1 186 ? -15.134 -8.331 -14.380 1.00 72.44 186 HIS A N 1
ATOM 1401 C CA . HIS A 1 186 ? -13.735 -7.913 -14.436 1.00 72.44 186 HIS A CA 1
ATOM 1402 C C . HIS A 1 186 ? -12.821 -9.118 -14.251 1.00 72.44 186 HIS A C 1
ATOM 1404 O O . HIS A 1 186 ? -12.632 -9.618 -13.146 1.00 72.44 186 HIS A O 1
ATOM 1410 N N . THR A 1 187 ? -12.207 -9.577 -15.334 1.00 65.00 187 THR A N 1
ATOM 1411 C CA . THR A 1 187 ? -11.150 -10.580 -15.236 1.00 65.00 187 THR A CA 1
ATOM 1412 C C . THR A 1 187 ? -9.891 -9.919 -14.684 1.00 65.00 187 THR A C 1
ATOM 1414 O O . THR A 1 187 ? -9.291 -9.076 -15.354 1.00 65.00 187 THR A O 1
ATOM 1417 N N . VAL A 1 188 ? -9.447 -10.329 -13.495 1.00 60.16 188 VAL A N 1
ATOM 1418 C CA . VAL A 1 188 ? -8.027 -10.220 -13.133 1.00 60.16 188 VAL A CA 1
ATOM 1419 C C . VAL A 1 188 ? -7.300 -11.228 -14.003 1.00 60.16 188 VAL A C 1
ATOM 1421 O O . VAL A 1 188 ? -7.178 -12.398 -13.654 1.00 60.16 188 VAL A O 1
ATOM 1424 N N . ASN A 1 189 ? -6.853 -10.796 -15.178 1.00 44.88 189 ASN A N 1
ATOM 1425 C CA . ASN A 1 189 ? -5.823 -11.542 -15.882 1.00 44.88 189 ASN A CA 1
ATOM 1426 C C . ASN A 1 189 ? -4.529 -11.361 -15.082 1.00 44.88 189 ASN A C 1
ATOM 1428 O O . ASN A 1 189 ? -3.753 -10.446 -15.334 1.00 44.88 189 ASN A O 1
ATOM 1432 N N . GLY A 1 190 ? -4.371 -12.191 -14.051 1.00 39.53 190 GLY A N 1
ATOM 1433 C CA . GLY A 1 190 ? -3.105 -12.430 -13.379 1.00 39.53 190 GLY A CA 1
ATOM 1434 C C . GLY A 1 190 ? -2.295 -13.405 -14.223 1.00 39.53 190 GLY A C 1
ATOM 1435 O O . GLY A 1 190 ? -2.588 -14.601 -14.234 1.00 39.53 190 GLY A O 1
ATOM 1436 N N . GLY A 1 191 ? -1.318 -12.868 -14.948 1.00 34.03 191 GLY A N 1
ATOM 1437 C CA . GLY A 1 191 ? -0.333 -13.589 -15.749 1.00 34.03 191 GLY A CA 1
ATOM 1438 C C . GLY A 1 191 ? 0.721 -12.625 -16.254 1.00 34.03 191 GLY A C 1
ATOM 1439 O O . GLY A 1 191 ? 0.400 -11.900 -17.219 1.00 34.03 191 GLY A O 1
#

Sequence (191 aa):
MRTTHRVIYLGVLVILVGCNLFPTPILPPAGLNIVPGGPANTNPYFGKLRTTTGTPIGDFMLASCGCGDWRVLIEPSNGLARSSFPVQFFTDGSYTTDKMVTVYGEDEESGEAMSAALNQLEGLTTGVYQPVGEMQSRFDATRGDSHNQPVEACGKCHIGDDTVYPLPPTHPQKYKTNPNVCFECHTVNGG